Protein AF-A0A0M8VQ86-F1 (afdb_monomer)

Radius of gyration: 17.29 Å; Cα contacts (8 Å, |Δi|>4): 268; chains: 1; bounding box: 49×29×44 Å

Mean predicted aligned error: 3.27 Å

Nearest PDB structures (foldseek):
  3dt8-assembly1_A  TM=6.394E-01  e=3.818E-01  Bos taurus
  7tlv-assembly1_A  TM=6.360E-01  e=4.292E-01  Neisseria gonorrhoeae FA 1090
  1es9-assembly1_A-2  TM=6.298E-01  e=6.099E-01  Bos taurus
  1wab-assembly1_A  TM=6.302E-01  e=6.099E-01  Bos taurus
  3dt9-assembly1_A  TM=4.216E-01  e=4.292E-01  Bos taurus

Secondary structure (DSSP, 8-state):
--------S-GGGGSS--EEE-SS-EEESSHHHHHHHHHHHHHTT-SSGGG--SPEE--TT--HHHHTBGGGGGGG--TTS---HHHHTSHHHHHHHHHHTHHHHHHHHHHHHTT--EEEEPP-----TTB-HHHHHHHHHHHHHHHHHTT-EEE--HHHHB-TTSPBPGGGB-TT-SS-B-HHHHHHHHHHHHHTT-

Sequence (198 aa):
MPFVGGPVGSGRDFLGPFFDTDGTDVTFRAAEGQRLYREFLDTLDVTALAGLAVPLVCTFGLSAHTVATRQNWDIHRDRSDTVPDRFLRGPLFADLVRATVQGALAFYEHTAALGLRVLAPLPPQRVPGMSDPRVFFAAQDVIGAEITARGVEIVDLRARVTDAEGLQRPAFCLPDDTIHGNLAFGRLVVAELLDRGL

Solvent-accessible surface area (backbone atoms only — not comparable to full-atom values): 11214 Å² total; per-residue (Å²): 123,96,73,86,82,74,81,52,69,58,61,76,64,28,17,48,86,38,61,51,72,82,85,53,36,74,44,45,71,49,68,67,31,31,51,46,51,50,54,49,32,55,75,68,75,34,94,40,65,60,61,59,89,62,74,43,79,52,60,69,41,59,42,27,52,68,71,16,26,44,80,80,44,57,93,59,37,48,99,83,75,40,71,50,68,75,48,62,75,27,69,69,44,46,50,55,49,49,64,50,27,41,27,23,53,52,50,45,46,49,40,40,74,60,67,52,54,36,37,29,59,62,67,55,48,43,72,36,94,64,30,36,64,71,48,24,55,46,43,41,53,48,50,51,50,57,45,42,75,46,72,35,44,72,44,78,57,57,95,81,45,34,50,97,87,58,38,49,32,73,88,30,44,29,89,93,48,57,54,51,49,24,71,63,38,52,51,50,53,52,51,56,43,43,78,70,73,96

Structure (mmCIF, N/CA/C/O backbone):
data_AF-A0A0M8VQ86-F1
#
_entry.id   AF-A0A0M8VQ86-F1
#
loop_
_atom_site.group_PDB
_atom_site.id
_atom_site.type_symbol
_atom_site.label_atom_id
_atom_site.label_alt_id
_atom_site.label_comp_id
_atom_site.label_asym_id
_atom_site.label_entity_id
_atom_site.label_seq_id
_atom_site.pdbx_PDB_ins_code
_atom_site.Cartn_x
_atom_site.Cartn_y
_atom_site.Cartn_z
_atom_site.occupancy
_atom_site.B_iso_or_equiv
_atom_site.auth_seq_id
_atom_site.auth_comp_id
_atom_site.auth_asym_id
_atom_site.auth_atom_id
_atom_site.pdbx_PDB_model_num
ATOM 1 N N . MET A 1 1 ? -23.097 1.284 8.061 1.00 48.97 1 MET A N 1
ATOM 2 C CA . MET A 1 1 ? -22.224 1.217 6.867 1.00 48.97 1 MET A CA 1
ATOM 3 C C . MET A 1 1 ? -21.396 -0.053 6.994 1.00 48.97 1 MET A C 1
ATOM 5 O O . MET A 1 1 ? -20.905 -0.259 8.092 1.00 48.97 1 MET A O 1
ATOM 9 N N . PRO A 1 2 ? -21.266 -0.903 5.958 1.00 68.88 2 PRO A N 1
ATOM 10 C CA . PRO A 1 2 ? -20.446 -2.117 6.053 1.00 68.88 2 PRO A CA 1
ATOM 11 C C . PRO A 1 2 ? -18.938 -1.818 6.107 1.00 68.88 2 PRO A C 1
ATOM 13 O O . PRO A 1 2 ? -18.168 -2.667 6.519 1.00 68.88 2 PRO A O 1
ATOM 16 N N . PHE A 1 3 ? -18.524 -0.599 5.740 1.00 75.25 3 PHE A N 1
ATOM 17 C CA . PHE A 1 3 ? -17.139 -0.142 5.807 1.00 75.25 3 PHE A CA 1
ATOM 18 C C . PHE A 1 3 ? -17.080 1.296 6.305 1.00 75.25 3 PHE A C 1
ATOM 20 O O . PHE A 1 3 ? -17.904 2.123 5.907 1.00 75.25 3 PHE A O 1
ATOM 27 N N . VAL A 1 4 ? -16.071 1.600 7.111 1.00 84.06 4 VAL A N 1
ATOM 28 C CA . VAL A 1 4 ? -15.644 2.962 7.425 1.00 84.06 4 VAL A CA 1
ATOM 29 C C . VAL A 1 4 ? -14.151 3.059 7.166 1.00 84.06 4 VAL A C 1
ATOM 31 O O . VAL A 1 4 ? -13.402 2.115 7.402 1.00 84.06 4 VAL A O 1
ATOM 34 N N . GLY A 1 5 ? -13.724 4.192 6.632 1.00 85.25 5 GLY A N 1
ATOM 35 C CA . GLY A 1 5 ? -12.329 4.447 6.338 1.00 85.25 5 GLY A CA 1
ATOM 36 C C . GLY A 1 5 ? -12.186 5.596 5.360 1.00 85.25 5 GLY A C 1
ATOM 37 O O . GLY A 1 5 ? -13.157 6.241 4.962 1.00 85.25 5 GLY A O 1
ATOM 38 N N . GLY A 1 6 ? -10.949 5.840 4.961 1.00 87.75 6 GLY A N 1
ATOM 39 C CA . GLY A 1 6 ? -10.600 6.915 4.055 1.00 87.75 6 GLY A CA 1
ATOM 40 C C . GLY A 1 6 ? -9.088 7.062 3.956 1.00 87.75 6 GLY A C 1
ATOM 41 O O . GLY A 1 6 ? -8.347 6.341 4.631 1.00 87.75 6 GLY A O 1
ATOM 42 N N . PRO A 1 7 ? -8.609 7.975 3.101 1.00 89.00 7 PRO A N 1
ATOM 43 C CA . PRO A 1 7 ? -7.198 8.315 3.086 1.00 89.00 7 PRO A CA 1
ATOM 44 C C . PRO A 1 7 ? -6.804 8.899 4.445 1.00 89.00 7 PRO A C 1
ATOM 46 O O . PRO A 1 7 ? -7.484 9.782 4.950 1.00 89.00 7 PRO A O 1
ATOM 49 N N . VAL A 1 8 ? -5.692 8.426 5.008 1.00 90.25 8 VAL A N 1
ATOM 50 C CA . VAL A 1 8 ? -5.082 8.978 6.238 1.00 90.25 8 VAL A CA 1
ATOM 51 C C . VAL A 1 8 ? -3.839 9.825 5.901 1.00 90.25 8 VAL A C 1
ATOM 53 O O . VAL A 1 8 ? -3.207 10.417 6.768 1.00 90.25 8 VAL A O 1
ATOM 56 N N . GLY A 1 9 ? -3.461 9.877 4.620 1.00 89.25 9 GLY A N 1
ATOM 57 C CA . GLY A 1 9 ? -2.294 10.594 4.109 1.00 89.25 9 GLY A CA 1
ATOM 58 C C . GLY A 1 9 ? -1.907 10.130 2.705 1.00 89.25 9 GLY A C 1
ATOM 59 O O . GLY A 1 9 ? -2.596 9.304 2.097 1.00 89.25 9 GLY A O 1
ATOM 60 N N . SER A 1 10 ? -0.796 10.650 2.184 1.00 88.25 10 SER A N 1
ATOM 61 C CA . SER A 1 10 ? -0.209 10.179 0.930 1.00 88.25 10 SER A CA 1
ATOM 62 C C . SER A 1 10 ? 0.626 8.928 1.178 1.00 88.25 10 SER A C 1
ATOM 64 O O . SER A 1 10 ? 1.298 8.806 2.196 1.00 88.25 10 SER A O 1
ATOM 66 N N . GLY A 1 11 ? 0.661 8.009 0.214 1.00 85.94 11 GLY A N 1
ATOM 67 C CA . GLY A 1 11 ? 1.423 6.765 0.329 1.00 85.94 11 GLY A CA 1
ATOM 68 C C . GLY A 1 11 ? 2.907 6.947 0.693 1.00 85.94 11 GLY A C 1
ATOM 69 O O . GLY A 1 11 ? 3.469 6.131 1.423 1.00 85.94 11 GLY A O 1
ATOM 70 N N . ARG A 1 12 ? 3.522 8.054 0.251 1.00 88.38 12 ARG A N 1
ATOM 71 C CA . ARG A 1 12 ? 4.913 8.416 0.579 1.00 88.38 12 ARG A CA 1
ATOM 72 C C . ARG A 1 12 ? 5.128 8.751 2.059 1.00 88.38 12 ARG A C 1
ATOM 74 O O . ARG A 1 12 ? 6.240 8.596 2.554 1.00 88.38 12 ARG A O 1
ATOM 81 N N . ASP A 1 13 ? 4.083 9.211 2.747 1.00 89.62 13 ASP A N 1
ATOM 82 C CA . ASP A 1 13 ? 4.162 9.678 4.134 1.00 89.62 13 ASP A CA 1
ATOM 83 C C . ASP A 1 13 ? 4.356 8.497 5.105 1.00 89.62 13 ASP A C 1
ATOM 85 O O . ASP A 1 13 ? 4.778 8.691 6.241 1.00 89.62 13 ASP A O 1
ATOM 89 N N . PHE A 1 14 ? 4.115 7.265 4.636 1.00 92.75 14 PHE A N 1
ATOM 90 C CA . PHE A 1 14 ? 4.158 6.036 5.433 1.00 92.75 14 PHE A CA 1
ATOM 91 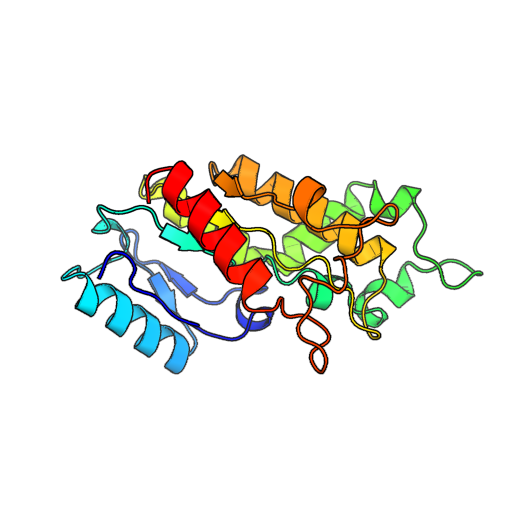C C . PHE A 1 14 ? 5.403 5.167 5.187 1.00 92.75 14 PHE A C 1
ATOM 93 O O . PHE A 1 14 ? 5.434 4.000 5.578 1.00 92.75 14 PHE A O 1
ATOM 100 N N . LEU A 1 15 ? 6.421 5.699 4.502 1.00 89.50 15 LEU A N 1
ATOM 101 C CA . LEU A 1 15 ? 7.672 4.982 4.224 1.00 89.50 15 LEU A CA 1
ATOM 102 C C . LEU A 1 15 ? 8.617 5.023 5.440 1.00 89.50 15 LEU A C 1
ATOM 104 O O . LEU A 1 15 ? 8.984 3.988 6.001 1.00 89.50 15 LEU A O 1
ATOM 108 N N . GLY A 1 16 ? 8.960 6.235 5.885 1.00 89.88 16 GLY A N 1
ATOM 109 C CA . GLY A 1 16 ? 9.770 6.467 7.082 1.00 89.88 16 GLY A CA 1
ATOM 110 C C . GLY A 1 16 ? 8.961 6.414 8.387 1.00 89.88 16 GLY A C 1
ATOM 111 O O . GLY A 1 16 ? 7.763 6.148 8.361 1.00 89.88 16 GLY A O 1
ATOM 112 N N . PRO A 1 17 ? 9.587 6.685 9.545 1.00 93.12 17 PRO A N 1
ATOM 113 C CA . PRO A 1 17 ? 8.892 6.710 10.834 1.00 93.12 17 PRO A CA 1
ATOM 114 C C . PRO A 1 17 ? 7.791 7.788 10.891 1.00 93.12 17 PRO A C 1
ATOM 116 O O . PRO A 1 17 ? 8.092 8.984 10.925 1.00 93.12 17 PRO A O 1
ATOM 119 N N . PHE A 1 18 ? 6.523 7.366 10.929 1.00 96.56 18 PHE A N 1
ATOM 120 C CA . PHE A 1 18 ? 5.355 8.257 10.823 1.00 96.56 18 PHE A CA 1
ATOM 121 C C . PHE A 1 18 ? 4.431 8.260 12.048 1.00 96.56 18 PHE A C 1
ATOM 123 O O . PHE A 1 18 ? 3.514 9.081 12.115 1.00 96.56 18 PHE A O 1
ATOM 130 N N . PHE A 1 19 ? 4.666 7.377 13.015 1.00 97.69 19 PHE A N 1
ATOM 131 C CA . PHE A 1 19 ? 3.873 7.274 14.232 1.00 97.69 19 PHE A CA 1
ATOM 132 C C . PHE A 1 19 ? 4.758 6.978 15.442 1.00 97.69 19 PHE A C 1
ATOM 134 O O . PHE A 1 19 ? 5.889 6.509 15.299 1.00 97.69 19 PHE A O 1
ATOM 141 N N . ASP A 1 20 ? 4.209 7.242 16.618 1.00 97.62 20 ASP A N 1
ATOM 142 C CA . ASP A 1 20 ? 4.706 6.777 17.907 1.00 97.62 20 ASP A CA 1
ATOM 143 C C . ASP A 1 20 ? 3.637 5.872 18.539 1.00 97.62 20 ASP A C 1
ATOM 145 O O . ASP A 1 20 ? 2.452 6.017 18.234 1.00 97.62 20 ASP A O 1
ATOM 149 N N . THR A 1 21 ? 4.033 4.920 19.383 1.00 95.19 21 THR A N 1
ATOM 150 C CA . THR A 1 21 ? 3.104 3.995 20.055 1.00 95.19 21 THR A CA 1
ATOM 151 C C . THR A 1 21 ? 3.146 4.180 21.567 1.00 95.19 21 THR A C 1
ATOM 153 O O . THR A 1 21 ? 4.208 4.435 22.136 1.00 95.19 21 THR A O 1
ATOM 156 N N . ASP A 1 22 ? 1.993 4.026 22.214 1.00 91.44 22 ASP A N 1
ATOM 157 C CA . ASP A 1 22 ? 1.853 3.951 23.673 1.00 91.44 22 ASP A CA 1
ATOM 158 C C . ASP A 1 22 ? 1.560 2.521 24.172 1.00 91.44 22 ASP A C 1
ATOM 160 O O . ASP A 1 22 ? 1.269 2.308 25.349 1.00 91.44 22 ASP A O 1
ATOM 164 N N . GLY A 1 23 ? 1.663 1.530 23.280 1.00 91.88 23 GLY A N 1
ATOM 165 C CA . GLY A 1 23 ? 1.423 0.115 23.549 1.00 91.88 23 GLY A CA 1
ATOM 166 C C . GLY A 1 23 ? 0.033 -0.369 23.143 1.00 91.88 23 GLY A C 1
ATOM 167 O O . GLY A 1 23 ? -0.073 -1.483 22.642 1.00 91.88 23 GLY A O 1
ATOM 168 N N . THR A 1 24 ? -1.009 0.448 23.295 1.00 95.50 24 THR A N 1
ATOM 169 C CA . THR A 1 24 ? -2.392 0.099 22.896 1.00 95.50 24 THR A CA 1
ATOM 170 C C . THR A 1 24 ? -2.866 0.838 21.653 1.00 95.50 24 THR A C 1
ATOM 172 O O . THR A 1 24 ? -3.869 0.466 21.041 1.00 95.50 24 THR A O 1
ATOM 175 N N . ASP A 1 25 ? -2.164 1.906 21.305 1.00 97.38 25 ASP A N 1
ATOM 176 C CA . ASP A 1 25 ? -2.557 2.836 20.275 1.00 97.38 25 ASP A CA 1
ATOM 177 C C . ASP A 1 25 ? -1.344 3.398 19.527 1.00 97.38 25 ASP A C 1
ATOM 179 O O . ASP A 1 25 ? -0.174 3.158 19.864 1.00 97.38 25 ASP A O 1
ATOM 183 N N . VAL A 1 26 ? -1.651 4.189 18.501 1.00 96.94 26 VAL A N 1
ATOM 184 C CA . VAL A 1 26 ? -0.685 4.970 17.742 1.00 96.94 26 VAL A CA 1
ATOM 185 C C . VAL A 1 26 ? -1.036 6.454 17.759 1.00 96.94 26 VAL A C 1
ATOM 187 O O . VAL A 1 26 ? -2.197 6.864 17.758 1.00 96.94 26 VAL A O 1
ATOM 190 N N . THR A 1 27 ? -0.004 7.287 17.721 1.00 97.50 27 THR A N 1
ATOM 191 C CA . THR A 1 27 ? -0.121 8.715 17.433 1.00 97.50 27 THR A CA 1
ATOM 192 C C . THR A 1 27 ? 0.624 9.010 16.145 1.00 97.50 27 THR A C 1
ATOM 194 O O . THR A 1 27 ? 1.848 8.901 16.085 1.00 97.50 27 THR A O 1
ATOM 197 N N . PHE A 1 28 ? -0.114 9.383 15.102 1.00 97.19 28 PHE A N 1
ATOM 198 C CA . PHE A 1 28 ? 0.459 9.844 13.846 1.00 97.19 28 PHE A CA 1
ATOM 199 C C . PHE A 1 28 ? 1.140 11.193 14.067 1.00 97.19 28 PHE A C 1
ATOM 201 O O . PHE A 1 28 ? 0.585 12.111 14.670 1.00 97.19 28 PHE A O 1
ATOM 208 N N . ARG A 1 29 ? 2.356 11.331 13.540 1.00 96.75 29 ARG A N 1
ATOM 209 C CA . ARG A 1 29 ? 3.164 12.549 13.697 1.00 96.75 29 ARG A CA 1
ATOM 210 C C . ARG A 1 29 ? 2.628 13.715 12.872 1.00 96.75 29 ARG A C 1
ATOM 212 O O . ARG A 1 29 ? 2.792 14.873 13.247 1.00 96.75 29 ARG A O 1
ATOM 219 N N . ALA A 1 30 ? 1.997 13.416 11.738 1.00 95.69 30 ALA A N 1
ATOM 220 C CA . ALA A 1 30 ? 1.328 14.415 10.920 1.00 95.69 30 ALA A CA 1
ATOM 221 C C . ALA A 1 30 ? -0.043 14.749 11.522 1.00 95.69 30 ALA A C 1
ATOM 223 O O . ALA A 1 30 ? -0.883 13.864 11.664 1.00 95.69 30 ALA A O 1
ATOM 224 N N . ALA A 1 31 ? -0.286 16.029 11.814 1.00 96.00 31 ALA A N 1
ATOM 225 C CA . ALA A 1 31 ? -1.521 16.482 12.460 1.00 96.00 31 ALA A CA 1
ATOM 226 C C . ALA A 1 31 ? -2.791 16.079 11.690 1.00 96.00 31 ALA A C 1
ATOM 228 O O . ALA A 1 31 ? -3.771 15.658 12.296 1.00 96.00 31 ALA A O 1
ATOM 229 N N . GLU A 1 32 ? -2.761 16.163 10.358 1.00 94.88 32 GLU A N 1
ATOM 230 C CA . GLU A 1 32 ? -3.902 15.781 9.522 1.00 94.88 32 GLU A CA 1
ATOM 231 C C . GLU A 1 32 ? -4.152 14.268 9.538 1.00 94.88 32 GLU A C 1
ATOM 233 O O . GLU A 1 32 ? -5.287 13.833 9.714 1.00 94.88 32 GLU A O 1
ATOM 238 N N . GLY A 1 33 ? -3.091 13.461 9.434 1.00 95.00 33 GLY A N 1
ATOM 239 C CA . GLY A 1 33 ? -3.209 12.008 9.558 1.00 95.00 33 GLY A CA 1
ATOM 240 C C . GLY A 1 33 ? -3.718 11.596 10.938 1.00 95.00 33 GLY A C 1
ATOM 241 O O . GLY A 1 33 ? -4.578 10.728 11.040 1.00 95.00 33 GLY A O 1
ATOM 242 N N . GLN A 1 34 ? -3.274 12.284 11.993 1.00 96.94 34 GLN A N 1
ATOM 243 C CA . GLN A 1 34 ? -3.777 12.068 13.346 1.00 96.94 34 GLN A CA 1
ATOM 244 C C . GLN A 1 34 ? -5.259 12.419 13.465 1.00 96.94 34 GLN A C 1
ATOM 246 O O . GLN A 1 34 ? -6.014 11.646 14.044 1.00 96.94 34 GLN A O 1
ATOM 251 N N . ARG A 1 35 ? -5.694 13.554 12.908 1.00 97.06 35 ARG A N 1
ATOM 252 C CA . ARG A 1 35 ? -7.107 13.951 12.904 1.00 97.06 35 ARG A CA 1
ATOM 253 C C . ARG A 1 35 ? -7.975 12.892 12.220 1.00 97.06 35 ARG A C 1
ATOM 255 O O . ARG A 1 35 ? -8.940 12.430 12.815 1.00 97.06 35 ARG A O 1
ATOM 262 N N . LEU A 1 36 ? -7.591 12.467 11.015 1.00 95.88 36 LEU A N 1
ATOM 263 C CA . LEU A 1 36 ? -8.315 11.458 10.230 1.00 95.88 36 LEU A CA 1
ATOM 264 C C . LEU A 1 36 ? -8.341 10.090 10.923 1.00 95.88 36 LEU A C 1
ATOM 266 O O . LEU A 1 36 ? -9.361 9.407 10.916 1.00 95.88 36 LEU A O 1
ATOM 270 N N . TYR A 1 37 ? -7.233 9.703 11.556 1.00 95.81 37 TYR A N 1
ATOM 271 C CA . TYR A 1 37 ? -7.157 8.488 12.359 1.00 95.81 37 TYR A CA 1
ATOM 272 C C . TYR A 1 37 ? -8.125 8.520 13.550 1.00 95.81 37 TYR A C 1
ATOM 274 O O . TYR A 1 37 ? -8.842 7.549 13.785 1.00 95.81 37 TYR A O 1
ATOM 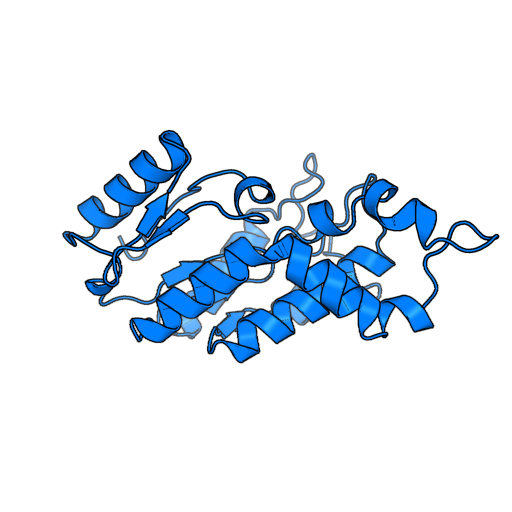282 N N . ARG A 1 38 ? -8.191 9.642 14.276 1.00 96.25 38 ARG A N 1
ATOM 283 C CA . ARG A 1 38 ? -9.125 9.800 15.399 1.00 96.25 38 ARG A CA 1
ATOM 284 C C . ARG A 1 38 ? -10.578 9.790 14.939 1.00 96.25 38 ARG A C 1
ATOM 286 O O . ARG A 1 38 ? -11.364 9.055 15.514 1.00 96.25 38 ARG A O 1
ATOM 293 N N . GLU A 1 39 ? -10.906 10.471 13.843 1.00 95.12 39 GLU A N 1
ATOM 294 C CA . GLU A 1 39 ? -12.252 10.423 13.247 1.00 95.12 39 GLU A CA 1
ATOM 295 C C . GLU A 1 39 ? -12.673 9.000 12.846 1.00 95.12 39 GLU A C 1
ATOM 297 O O . GLU A 1 39 ? -13.836 8.619 13.006 1.00 95.12 39 GLU A O 1
ATOM 302 N N . PHE A 1 40 ? -11.733 8.193 12.346 1.00 94.19 40 PHE A N 1
ATOM 303 C CA . PHE A 1 40 ? -11.973 6.783 12.046 1.00 94.19 40 PHE A CA 1
ATOM 304 C C . PHE A 1 40 ? -12.314 5.975 13.308 1.00 94.19 40 PHE A C 1
ATOM 306 O O . PHE A 1 40 ? -13.304 5.241 13.300 1.00 94.19 40 PHE A O 1
ATOM 313 N N . LEU A 1 41 ? -11.535 6.130 14.383 1.00 94.81 41 LEU A N 1
ATOM 314 C CA . LEU A 1 41 ? -11.797 5.456 15.658 1.00 94.81 41 LEU A CA 1
ATOM 315 C C . LEU A 1 41 ? -13.121 5.914 16.289 1.00 94.81 41 LEU A C 1
ATOM 317 O O . LEU A 1 41 ? -13.921 5.074 16.699 1.00 94.81 41 LEU A O 1
ATOM 321 N N . ASP A 1 42 ? -13.396 7.220 16.275 1.00 94.75 42 ASP A N 1
ATOM 322 C CA . ASP A 1 42 ? -14.639 7.807 16.788 1.00 94.75 42 ASP A CA 1
ATOM 323 C C . ASP A 1 42 ? -15.865 7.254 16.047 1.00 94.75 42 ASP A C 1
ATOM 325 O O . ASP A 1 42 ? -16.889 6.952 16.656 1.00 94.75 42 ASP A O 1
ATOM 329 N N . THR A 1 43 ? -15.764 7.054 14.727 1.00 93.12 43 THR A N 1
ATOM 330 C CA . THR A 1 43 ? -16.859 6.466 13.934 1.00 93.12 43 THR A CA 1
ATOM 331 C C . THR A 1 43 ? -17.144 5.009 14.317 1.00 93.12 43 THR A C 1
ATOM 333 O O . THR A 1 43 ? -18.262 4.526 14.131 1.00 93.12 43 THR A O 1
ATOM 336 N N . LEU A 1 44 ? -16.141 4.304 14.840 1.00 92.25 44 LEU A N 1
ATOM 337 C CA . LEU A 1 44 ? -16.248 2.932 15.334 1.00 92.25 44 LEU A CA 1
ATOM 338 C C . LEU A 1 44 ? -16.558 2.854 16.836 1.00 92.25 44 LEU A C 1
ATOM 340 O O . LEU A 1 44 ? -16.678 1.744 17.349 1.00 92.25 44 LEU A O 1
ATOM 344 N N . ASP A 1 45 ? -16.705 3.996 17.517 1.00 94.19 45 ASP A N 1
ATOM 345 C CA . ASP A 1 45 ? -16.896 4.095 18.970 1.00 94.19 45 ASP A CA 1
ATOM 346 C C . ASP A 1 45 ? -15.796 3.358 19.763 1.00 94.19 45 ASP A C 1
ATOM 348 O O . ASP A 1 45 ? -16.045 2.675 20.757 1.00 94.19 45 ASP A O 1
ATOM 352 N N . VAL A 1 46 ? -14.547 3.468 19.292 1.00 95.75 46 VAL A N 1
ATOM 353 C CA . VAL A 1 46 ? -13.358 2.916 19.959 1.00 95.75 46 VAL A CA 1
ATOM 354 C C . VAL A 1 46 ? -12.372 4.028 20.296 1.00 95.75 46 VAL A C 1
ATOM 356 O O . VAL A 1 46 ? -12.249 5.014 19.581 1.00 95.75 46 VAL A O 1
ATOM 359 N N . THR A 1 47 ? -11.629 3.876 21.390 1.00 95.38 47 THR A N 1
ATOM 360 C CA . THR A 1 47 ? -10.702 4.916 21.873 1.00 95.38 47 THR A CA 1
ATOM 361 C C . THR A 1 47 ? -9.262 4.727 21.400 1.00 95.38 47 THR A C 1
ATOM 363 O O . THR A 1 47 ? -8.481 5.678 21.416 1.00 95.38 47 THR A O 1
ATOM 366 N N . ALA A 1 48 ? -8.905 3.510 20.987 1.00 96.88 48 ALA A N 1
ATOM 367 C CA . ALA A 1 48 ? -7.551 3.110 20.624 1.00 96.88 48 ALA A CA 1
ATOM 368 C C . ALA A 1 48 ? -7.569 1.970 19.601 1.00 96.88 48 ALA A C 1
ATOM 370 O O . ALA A 1 48 ? -8.546 1.219 19.517 1.00 96.88 48 ALA A O 1
ATOM 371 N N . LEU A 1 49 ? -6.455 1.793 18.884 1.00 96.31 49 LEU A N 1
ATOM 372 C CA . LEU A 1 49 ? -6.300 0.734 17.882 1.00 96.31 49 LEU A CA 1
ATOM 373 C C . LEU A 1 49 ? -6.575 -0.670 18.445 1.00 96.31 49 LEU A C 1
ATOM 375 O O . LEU A 1 49 ? -7.218 -1.482 17.785 1.00 96.31 49 LEU A O 1
ATOM 379 N N . ALA A 1 50 ? -6.143 -0.941 19.681 1.00 96.75 50 ALA A N 1
ATOM 380 C CA . ALA A 1 50 ? -6.371 -2.216 20.367 1.00 96.75 50 ALA A CA 1
ATOM 381 C C . ALA A 1 50 ? -7.857 -2.546 20.602 1.00 96.75 50 ALA A C 1
ATOM 383 O O . ALA A 1 50 ? -8.196 -3.700 20.847 1.00 96.75 50 ALA A O 1
ATOM 384 N N . GLY A 1 51 ? -8.744 -1.547 20.548 1.00 95.69 51 GLY A N 1
ATOM 385 C CA . GLY A 1 51 ? -10.187 -1.730 20.700 1.00 95.69 51 GLY A CA 1
ATOM 386 C C . GLY A 1 51 ? -10.895 -2.197 19.426 1.00 95.69 51 GLY A C 1
ATOM 387 O O . GLY A 1 51 ? -12.089 -2.487 19.476 1.00 95.69 51 GLY A O 1
ATOM 388 N N . LEU A 1 52 ? -10.200 -2.265 18.284 1.00 94.75 52 LEU A N 1
ATOM 389 C CA . LEU A 1 52 ? -10.805 -2.690 17.025 1.00 94.75 52 LEU A CA 1
ATOM 390 C C . LEU A 1 52 ? -11.258 -4.155 17.089 1.00 94.75 52 LEU A C 1
ATOM 392 O O . LEU A 1 52 ? -10.451 -5.074 17.198 1.00 94.75 52 LEU A O 1
ATOM 396 N N . ALA A 1 53 ? -12.567 -4.367 16.947 1.00 91.19 53 ALA A N 1
ATOM 397 C CA . ALA A 1 53 ? -13.185 -5.695 16.871 1.00 91.19 53 ALA A CA 1
ATOM 398 C C . ALA A 1 53 ? -13.426 -6.179 15.426 1.00 91.19 53 ALA A C 1
ATOM 400 O O . ALA A 1 53 ? -13.925 -7.284 15.212 1.00 91.19 53 ALA A O 1
ATOM 401 N N . VAL A 1 54 ? -13.102 -5.346 14.436 1.00 90.75 54 VAL A N 1
ATOM 402 C CA . VAL A 1 54 ? -13.280 -5.619 13.003 1.00 90.75 54 VAL A CA 1
ATOM 403 C C . VAL A 1 54 ? -11.924 -5.674 12.297 1.00 90.75 54 VAL A C 1
ATOM 405 O O . VAL A 1 54 ? -10.970 -5.058 12.781 1.00 90.75 54 VAL A O 1
ATOM 408 N N . PRO A 1 55 ? -11.801 -6.384 11.159 1.00 94.69 55 PRO A N 1
ATOM 409 C CA . PRO A 1 55 ? -10.546 -6.429 10.421 1.00 94.69 55 PRO A CA 1
ATOM 410 C C . PRO A 1 55 ? -10.115 -5.043 9.928 1.00 94.69 55 PRO A C 1
ATOM 412 O O . PRO A 1 55 ? -10.930 -4.257 9.440 1.00 94.69 55 PRO A O 1
ATOM 415 N N . LEU A 1 56 ? -8.815 -4.762 10.004 1.00 95.75 56 LEU A N 1
ATOM 416 C CA . LEU A 1 56 ? -8.225 -3.532 9.486 1.00 95.75 56 LEU A CA 1
ATOM 417 C C . LEU A 1 56 ? -7.805 -3.728 8.027 1.00 95.75 56 LEU A C 1
ATOM 419 O O . LEU A 1 56 ? -7.007 -4.611 7.719 1.00 95.75 56 LEU A O 1
ATOM 423 N N . VAL A 1 57 ? -8.280 -2.866 7.129 1.00 96.25 57 VAL A N 1
ATOM 424 C CA . VAL A 1 57 ? -7.757 -2.785 5.757 1.00 96.25 57 VAL A CA 1
ATOM 425 C C . VAL A 1 57 ? -6.701 -1.690 5.701 1.00 96.25 57 VAL A C 1
ATOM 427 O O . VAL A 1 57 ? -7.003 -0.526 5.957 1.00 96.25 57 VAL A O 1
ATOM 430 N N . CYS A 1 58 ? -5.461 -2.047 5.367 1.00 96.12 58 CYS A N 1
ATOM 431 C CA . CYS A 1 58 ? -4.330 -1.121 5.395 1.00 96.12 58 CYS A CA 1
ATOM 432 C C . CYS A 1 58 ? -3.434 -1.284 4.164 1.00 96.12 58 CYS A C 1
ATOM 434 O O . CYS A 1 58 ? -3.121 -2.395 3.748 1.00 96.12 58 CYS A O 1
ATOM 436 N N . THR A 1 59 ? -3.001 -0.164 3.583 1.00 95.75 59 THR A N 1
ATOM 437 C CA . THR A 1 59 ? -2.114 -0.141 2.406 1.00 95.75 59 THR A CA 1
ATOM 438 C C . THR A 1 59 ? -0.812 0.617 2.662 1.00 95.75 59 THR A C 1
ATOM 440 O O . THR A 1 59 ? -0.135 1.043 1.721 1.00 95.75 59 THR A O 1
ATOM 443 N N . PHE A 1 60 ? -0.445 0.827 3.929 1.00 96.94 60 PHE A N 1
ATOM 444 C CA . PHE A 1 60 ? 0.814 1.480 4.283 1.00 96.94 60 PHE A CA 1
ATOM 445 C C . PHE A 1 60 ? 2.004 0.681 3.745 1.00 96.94 60 PHE A C 1
ATOM 447 O O . PHE A 1 60 ? 1.998 -0.550 3.734 1.00 96.94 60 PHE A O 1
ATOM 454 N N . GLY A 1 61 ? 3.015 1.393 3.244 1.00 95.62 61 GLY A N 1
ATOM 455 C CA . GLY A 1 61 ? 4.213 0.795 2.646 1.00 95.62 61 GLY A CA 1
ATOM 456 C C . GLY A 1 61 ? 4.031 0.240 1.231 1.00 95.62 61 GLY A C 1
ATOM 457 O O . GLY A 1 61 ? 5.023 0.001 0.552 1.00 95.62 61 GLY A O 1
ATOM 458 N N . LEU A 1 62 ? 2.801 0.110 0.720 1.00 95.75 62 LEU A N 1
ATOM 459 C CA . LEU A 1 62 ? 2.549 -0.475 -0.604 1.00 95.75 62 LEU A CA 1
ATOM 460 C C . LEU A 1 62 ? 2.780 0.495 -1.775 1.00 95.75 62 LEU A C 1
ATOM 462 O O . LEU A 1 62 ? 2.544 0.151 -2.929 1.00 95.75 62 LEU A O 1
ATOM 466 N N . SER A 1 63 ? 3.280 1.705 -1.523 1.00 92.69 63 SER A N 1
ATOM 467 C CA . SER A 1 63 ? 3.593 2.692 -2.570 1.00 92.69 63 SER A CA 1
ATOM 468 C C . SER A 1 63 ? 4.920 2.384 -3.274 1.00 92.69 63 SER A C 1
ATOM 470 O O . SER A 1 63 ? 5.845 3.195 -3.292 1.00 92.69 63 SER A O 1
ATOM 472 N N . ALA A 1 64 ? 5.015 1.198 -3.882 1.00 95.50 64 ALA A N 1
ATOM 473 C CA . ALA A 1 64 ? 6.231 0.692 -4.521 1.00 95.50 64 ALA A CA 1
ATOM 474 C C . ALA A 1 64 ? 6.752 1.611 -5.641 1.00 95.50 64 ALA A C 1
ATOM 476 O O . ALA A 1 64 ? 7.954 1.660 -5.879 1.00 95.50 64 ALA A O 1
ATOM 477 N N . HIS A 1 65 ? 5.885 2.401 -6.284 1.00 95.31 65 HIS A N 1
ATOM 478 C CA . HIS A 1 65 ? 6.300 3.398 -7.276 1.00 95.31 65 HIS A CA 1
ATOM 479 C C . HIS A 1 65 ? 7.221 4.474 -6.680 1.00 95.31 65 HIS A C 1
ATOM 481 O O . HIS A 1 65 ? 8.155 4.906 -7.354 1.00 95.31 65 HIS A O 1
ATOM 487 N N . THR A 1 66 ? 7.020 4.865 -5.415 1.00 95.06 66 THR A N 1
ATOM 488 C CA . THR A 1 66 ? 7.904 5.809 -4.718 1.00 95.06 66 THR A CA 1
ATOM 489 C C . THR A 1 66 ? 9.266 5.176 -4.447 1.00 95.06 66 THR A C 1
ATOM 491 O O . THR A 1 66 ? 10.291 5.787 -4.747 1.00 95.06 66 THR A O 1
ATOM 494 N N . VAL A 1 67 ? 9.282 3.930 -3.962 1.00 96.25 67 VAL A N 1
ATOM 495 C CA . VAL A 1 67 ? 10.515 3.151 -3.743 1.00 96.25 67 VAL A CA 1
ATOM 496 C C . VAL A 1 67 ? 11.284 2.995 -5.056 1.00 96.25 67 VAL A C 1
ATOM 498 O O . VAL A 1 67 ? 12.487 3.235 -5.108 1.00 96.25 67 VAL A O 1
ATOM 501 N N . ALA A 1 68 ? 10.575 2.691 -6.141 1.00 97.25 68 ALA A N 1
ATOM 502 C CA . ALA A 1 68 ? 11.118 2.444 -7.470 1.00 97.25 68 ALA A CA 1
ATOM 503 C C . ALA A 1 68 ? 11.431 3.700 -8.295 1.00 97.25 68 ALA A C 1
ATOM 505 O O . ALA A 1 68 ? 11.755 3.572 -9.475 1.00 97.25 68 ALA A O 1
ATOM 506 N N . THR A 1 69 ? 11.336 4.903 -7.720 1.00 96.88 69 THR A N 1
ATOM 507 C CA . THR A 1 69 ? 11.754 6.148 -8.388 1.00 96.88 69 THR A CA 1
ATOM 508 C C . THR A 1 69 ? 13.172 5.985 -8.934 1.00 96.88 69 THR A C 1
ATOM 510 O O . THR A 1 69 ? 14.069 5.615 -8.178 1.00 96.88 69 THR A O 1
ATOM 513 N N . ARG A 1 70 ? 13.384 6.231 -10.236 1.00 96.31 70 ARG A N 1
ATOM 514 C CA . ARG A 1 70 ? 14.639 5.901 -10.942 1.00 96.31 70 ARG A CA 1
ATOM 515 C C . ARG A 1 70 ? 15.881 6.401 -10.206 1.00 96.31 70 ARG A C 1
ATOM 517 O O . ARG A 1 70 ? 16.796 5.608 -10.000 1.00 96.31 70 ARG A O 1
ATOM 524 N N . GLN A 1 71 ? 15.836 7.651 -9.746 1.00 95.69 71 GLN A N 1
ATOM 525 C CA . GLN A 1 71 ? 16.931 8.352 -9.075 1.00 95.69 71 GLN A CA 1
ATOM 526 C C . GLN A 1 71 ? 17.409 7.663 -7.792 1.00 95.69 71 GLN A C 1
ATOM 528 O O . GLN A 1 71 ? 18.580 7.773 -7.437 1.00 95.69 71 GLN A O 1
ATOM 533 N N . ASN A 1 72 ? 16.539 6.914 -7.106 1.00 95.44 72 ASN A N 1
ATOM 534 C CA . ASN A 1 72 ? 16.926 6.171 -5.903 1.00 95.44 72 ASN A CA 1
ATOM 535 C C . ASN A 1 72 ? 17.943 5.056 -6.212 1.00 95.44 72 ASN A C 1
ATOM 537 O O . ASN A 1 72 ? 18.605 4.560 -5.305 1.00 95.44 72 ASN A O 1
ATOM 541 N N . TRP A 1 73 ? 18.061 4.650 -7.480 1.00 96.88 73 TRP A N 1
ATOM 542 C CA . TRP A 1 73 ? 18.803 3.463 -7.901 1.00 96.88 73 TRP A CA 1
ATOM 543 C C . TRP A 1 73 ? 19.953 3.767 -8.858 1.00 96.88 73 TRP A C 1
ATOM 545 O O . TRP A 1 73 ? 20.623 2.832 -9.290 1.00 96.88 73 TRP A O 1
ATOM 555 N N . ASP A 1 74 ? 20.215 5.039 -9.168 1.00 95.06 74 ASP A N 1
ATOM 556 C CA . ASP A 1 74 ? 21.215 5.444 -10.166 1.00 95.06 74 ASP A CA 1
ATOM 557 C C . ASP A 1 74 ? 22.611 4.883 -9.858 1.00 95.06 74 ASP A C 1
ATOM 559 O O . ASP A 1 74 ? 23.288 4.377 -10.749 1.00 95.06 74 ASP A O 1
ATOM 563 N N . ILE A 1 75 ? 23.012 4.857 -8.581 1.00 95.00 75 ILE A N 1
ATOM 564 C CA . ILE A 1 75 ? 24.307 4.296 -8.149 1.00 95.00 75 ILE A CA 1
ATOM 565 C C . ILE A 1 75 ? 24.421 2.774 -8.339 1.00 95.00 75 ILE A C 1
ATOM 567 O O . ILE A 1 75 ? 25.515 2.216 -8.256 1.00 95.00 75 ILE A O 1
ATOM 571 N N . HIS A 1 76 ? 23.297 2.091 -8.559 1.00 95.06 76 HIS A N 1
ATOM 572 C CA . HIS A 1 76 ? 23.212 0.645 -8.742 1.00 95.06 76 HIS A CA 1
ATOM 573 C C . HIS A 1 76 ? 23.000 0.246 -10.208 1.00 95.06 76 HIS A C 1
ATOM 575 O O . HIS A 1 76 ? 22.920 -0.951 -10.499 1.00 95.06 76 HIS A O 1
ATOM 581 N N . ARG A 1 77 ? 22.911 1.216 -11.128 1.00 95.25 77 ARG A N 1
ATOM 582 C CA . ARG A 1 77 ? 22.764 0.953 -12.562 1.00 95.25 77 ARG A CA 1
ATOM 583 C C . ARG A 1 77 ? 24.085 0.514 -13.185 1.00 95.25 77 ARG A C 1
ATOM 585 O O . ARG A 1 77 ? 25.170 0.939 -12.790 1.00 95.25 77 ARG A O 1
ATOM 592 N N . ASP A 1 78 ? 23.988 -0.372 -14.166 1.00 93.62 78 ASP A N 1
ATOM 593 C CA . ASP A 1 78 ? 25.114 -0.783 -14.990 1.00 93.62 78 ASP A CA 1
ATOM 594 C C . ASP A 1 78 ? 25.347 0.172 -16.172 1.00 93.62 78 ASP A C 1
ATOM 596 O O . ASP A 1 78 ? 24.687 1.197 -16.334 1.00 93.62 78 ASP A O 1
ATOM 600 N N . ARG A 1 79 ? 26.311 -0.169 -17.033 1.00 93.00 79 ARG A N 1
ATOM 601 C CA . ARG A 1 79 ? 26.661 0.633 -18.217 1.00 93.00 79 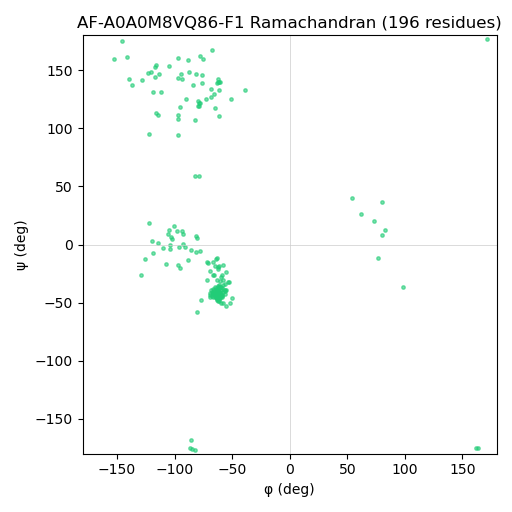ARG A CA 1
ATOM 602 C C . ARG A 1 79 ? 25.541 0.729 -19.260 1.00 93.00 79 ARG A C 1
ATOM 604 O O . ARG A 1 79 ? 25.665 1.535 -20.175 1.00 93.00 79 ARG A O 1
ATOM 611 N N . SER A 1 80 ? 24.496 -0.090 -19.142 1.00 93.12 80 SER A N 1
ATOM 612 C CA . SER A 1 80 ? 23.317 -0.069 -20.013 1.00 93.12 80 SER A CA 1
ATOM 613 C C . SER A 1 80 ? 22.160 0.713 -19.387 1.00 93.12 80 SER A C 1
ATOM 615 O O . SER A 1 80 ? 21.037 0.615 -19.873 1.00 93.12 80 SER A O 1
ATOM 617 N N . ASP A 1 81 ? 22.420 1.453 -18.302 1.00 91.69 81 ASP A N 1
ATOM 618 C CA . ASP A 1 81 ? 21.424 2.196 -17.527 1.00 91.69 81 ASP A CA 1
ATOM 619 C C . ASP A 1 81 ? 20.353 1.295 -16.884 1.00 91.69 81 ASP A C 1
ATOM 621 O O . ASP A 1 81 ? 19.228 1.712 -16.604 1.00 91.69 81 ASP A O 1
ATOM 625 N N . THR A 1 82 ? 20.689 0.029 -16.611 1.00 94.12 82 THR A N 1
ATOM 626 C CA . THR A 1 82 ? 19.760 -0.927 -15.998 1.00 94.12 82 THR A CA 1
ATOM 627 C C . THR A 1 82 ? 20.199 -1.345 -14.606 1.00 94.12 82 THR A C 1
ATOM 629 O O . THR A 1 82 ? 21.390 -1.483 -14.336 1.00 94.12 82 THR A O 1
ATOM 632 N N . VAL A 1 83 ? 19.239 -1.602 -13.715 1.00 96.25 83 VAL A N 1
ATOM 633 C CA . VAL A 1 83 ? 19.537 -2.231 -12.423 1.00 96.25 83 VAL A CA 1
ATOM 634 C C . VAL A 1 83 ? 19.725 -3.744 -12.642 1.00 96.25 83 VAL A C 1
ATOM 636 O O . VAL A 1 83 ? 18.804 -4.394 -13.148 1.00 96.25 83 VAL A O 1
ATOM 639 N N . PRO A 1 84 ? 20.885 -4.340 -12.300 1.00 97.00 84 PRO A N 1
ATOM 640 C CA . PRO A 1 84 ? 21.155 -5.750 -12.587 1.00 97.00 84 PRO A CA 1
ATOM 641 C C . PRO A 1 84 ? 20.211 -6.722 -11.860 1.00 97.00 84 PRO A C 1
ATOM 643 O O . PRO A 1 84 ? 20.004 -6.597 -10.654 1.00 97.00 84 PRO A O 1
ATOM 646 N N . ASP A 1 85 ? 19.744 -7.783 -12.534 1.00 96.25 85 ASP A N 1
ATOM 647 C CA . ASP A 1 85 ? 18.842 -8.791 -11.928 1.00 96.25 85 ASP A CA 1
ATOM 648 C C . ASP A 1 85 ? 19.424 -9.447 -10.676 1.00 96.25 85 ASP A C 1
ATOM 650 O O . ASP A 1 85 ? 18.721 -9.683 -9.696 1.00 96.25 85 ASP A O 1
ATOM 654 N N . ARG A 1 86 ? 20.733 -9.728 -10.688 1.00 96.69 86 ARG A N 1
ATOM 655 C CA . ARG A 1 86 ? 21.431 -10.302 -9.529 1.00 96.69 86 ARG A CA 1
ATOM 656 C C . ARG A 1 86 ? 21.356 -9.400 -8.295 1.00 96.69 86 ARG A C 1
ATOM 658 O O . ARG A 1 86 ? 21.386 -9.907 -7.183 1.00 96.69 86 ARG A O 1
ATOM 665 N N . PHE A 1 87 ? 21.302 -8.082 -8.500 1.00 97.75 87 PHE A N 1
ATOM 666 C CA . PHE A 1 87 ? 21.161 -7.117 -7.420 1.00 97.75 87 PHE A CA 1
ATOM 667 C C . PHE A 1 87 ? 19.713 -7.087 -6.936 1.00 97.75 87 PHE A C 1
ATOM 669 O O . PHE A 1 87 ? 19.501 -7.243 -5.742 1.00 97.75 87 PHE A O 1
ATOM 676 N N . LEU A 1 88 ? 18.735 -7.010 -7.850 1.00 98.19 88 LEU A N 1
ATOM 677 C CA . LEU A 1 88 ? 17.299 -7.025 -7.517 1.00 98.19 88 LEU A CA 1
ATOM 678 C C . LEU A 1 88 ? 16.862 -8.282 -6.749 1.00 98.19 88 LEU A C 1
ATOM 680 O O . LEU A 1 88 ? 15.948 -8.226 -5.937 1.00 98.19 88 LEU A O 1
ATOM 684 N N . ARG A 1 89 ? 17.519 -9.421 -6.988 1.00 97.25 89 ARG A N 1
ATOM 685 C CA . ARG A 1 89 ? 17.286 -10.684 -6.260 1.00 97.25 89 ARG A CA 1
ATOM 686 C C . ARG A 1 89 ? 18.186 -10.857 -5.033 1.00 97.25 89 ARG A C 1
ATOM 688 O O . ARG A 1 89 ? 18.124 -11.887 -4.368 1.00 97.25 89 ARG A O 1
ATOM 695 N N . GLY A 1 90 ? 19.083 -9.907 -4.787 1.00 97.94 90 GLY A N 1
ATOM 696 C CA . GLY A 1 90 ? 20.105 -9.989 -3.755 1.00 97.94 90 GLY A CA 1
ATOM 697 C C . GLY A 1 90 ? 19.632 -9.455 -2.399 1.00 97.94 90 GLY A C 1
ATOM 698 O O . GLY A 1 90 ? 18.722 -8.626 -2.336 1.00 97.94 90 GLY A O 1
ATOM 699 N N . PRO A 1 91 ? 20.297 -9.862 -1.304 1.00 98.00 91 PRO A N 1
ATOM 700 C CA . PRO A 1 91 ? 19.938 -9.431 0.047 1.00 98.00 91 PRO A CA 1
ATOM 701 C C . PRO A 1 91 ? 20.075 -7.917 0.239 1.00 98.00 91 PRO A C 1
ATOM 703 O O . PRO A 1 91 ? 19.223 -7.313 0.875 1.00 98.00 91 PRO A O 1
ATOM 706 N N . LEU A 1 92 ? 21.075 -7.282 -0.386 1.00 98.00 92 LEU A N 1
ATOM 707 C CA . LEU A 1 92 ? 21.266 -5.832 -0.284 1.00 98.00 92 LEU A CA 1
ATOM 708 C C . LEU A 1 92 ? 20.066 -5.043 -0.832 1.00 98.00 92 LEU A C 1
ATOM 710 O O . LEU A 1 92 ? 19.662 -4.053 -0.233 1.00 98.00 92 LEU A O 1
ATOM 714 N N . PHE A 1 93 ? 19.478 -5.471 -1.953 1.00 98.56 93 PHE A N 1
ATOM 715 C CA . PHE A 1 93 ? 18.276 -4.822 -2.477 1.00 98.56 93 PHE A CA 1
ATOM 716 C C . PHE A 1 93 ? 17.107 -4.964 -1.502 1.00 98.56 93 PHE A C 1
ATOM 718 O O . PHE A 1 93 ? 16.442 -3.975 -1.195 1.00 98.56 93 PHE A O 1
ATOM 725 N N . ALA A 1 94 ? 16.901 -6.171 -0.965 1.00 98.62 94 ALA A N 1
ATOM 726 C CA . ALA A 1 94 ? 15.871 -6.406 0.038 1.00 98.62 94 ALA A CA 1
ATOM 727 C C . ALA A 1 94 ? 16.085 -5.530 1.286 1.00 98.62 94 ALA A C 1
ATOM 729 O O . ALA A 1 94 ? 15.142 -4.895 1.747 1.00 98.62 94 ALA A O 1
ATOM 730 N N . ASP A 1 95 ? 17.316 -5.415 1.789 1.00 98.56 95 ASP A N 1
ATOM 731 C CA . ASP A 1 95 ? 17.665 -4.557 2.929 1.00 98.56 95 ASP A CA 1
ATOM 732 C C . ASP A 1 95 ? 17.342 -3.083 2.675 1.00 98.56 95 ASP A C 1
ATOM 734 O O . ASP A 1 95 ? 16.740 -2.428 3.527 1.00 98.56 95 ASP A O 1
ATOM 738 N N . LEU A 1 96 ? 17.681 -2.566 1.491 1.00 98.06 96 LEU A N 1
ATOM 739 C CA . LEU A 1 96 ? 17.381 -1.186 1.104 1.00 98.06 96 LEU A CA 1
ATOM 740 C C . LEU A 1 96 ? 15.872 -0.934 1.020 1.00 98.06 96 LEU A C 1
ATOM 742 O O . LEU A 1 96 ? 15.381 0.082 1.520 1.00 98.06 96 LEU A O 1
ATOM 746 N N . VAL A 1 97 ? 15.118 -1.866 0.432 1.00 98.38 97 VAL A N 1
ATOM 747 C CA . VAL A 1 97 ? 13.653 -1.780 0.380 1.00 98.38 97 VAL A CA 1
ATOM 748 C C . VAL A 1 97 ? 13.070 -1.792 1.794 1.00 98.38 97 VAL A C 1
ATOM 750 O O . VAL A 1 97 ? 12.277 -0.911 2.118 1.00 98.38 97 VAL A O 1
ATOM 753 N N . ARG A 1 98 ? 13.514 -2.706 2.669 1.00 98.12 98 ARG A N 1
ATOM 754 C CA . ARG A 1 98 ? 13.069 -2.788 4.074 1.00 98.12 98 ARG A CA 1
ATOM 755 C C . ARG A 1 98 ? 13.351 -1.514 4.850 1.00 98.12 98 ARG A C 1
ATOM 757 O O . ARG A 1 98 ? 12.460 -1.015 5.529 1.00 98.12 98 ARG A O 1
ATOM 764 N N . ALA A 1 99 ? 14.550 -0.956 4.702 1.00 97.56 99 ALA A N 1
ATOM 765 C CA . ALA A 1 99 ? 14.908 0.320 5.309 1.00 97.56 99 ALA A CA 1
ATOM 766 C C . ALA A 1 99 ? 14.014 1.466 4.803 1.00 97.56 99 ALA A C 1
ATOM 768 O O . ALA A 1 99 ? 13.625 2.340 5.578 1.00 97.56 99 ALA A O 1
ATOM 769 N N . THR A 1 100 ? 13.643 1.438 3.519 1.00 97.12 100 THR A N 1
ATOM 770 C CA . THR A 1 100 ? 12.768 2.449 2.909 1.00 97.12 100 THR A CA 1
ATOM 771 C C . THR A 1 100 ? 11.344 2.379 3.452 1.00 97.12 100 THR A C 1
ATOM 773 O O . THR A 1 100 ? 10.746 3.425 3.674 1.00 97.12 100 THR A O 1
ATOM 776 N N . VAL A 1 101 ? 10.798 1.180 3.684 1.00 97.50 101 VAL A N 1
ATOM 777 C CA . VAL A 1 101 ? 9.417 0.983 4.173 1.00 97.50 101 VAL A CA 1
ATOM 778 C C . VAL A 1 101 ? 9.329 0.690 5.674 1.00 97.50 101 VAL A C 1
ATOM 780 O O . VAL A 1 101 ? 8.303 0.204 6.152 1.00 97.50 101 VAL A O 1
ATOM 783 N N . GLN A 1 102 ? 10.391 0.961 6.434 1.00 96.81 102 GLN A N 1
ATOM 784 C CA . GLN A 1 102 ? 10.496 0.564 7.841 1.00 96.81 102 GLN A CA 1
ATOM 785 C C . GLN A 1 102 ? 9.342 1.081 8.711 1.00 96.81 102 GLN A C 1
ATOM 787 O O . GLN A 1 102 ? 8.913 0.378 9.622 1.00 96.81 102 GLN A O 1
ATOM 792 N N . GLY A 1 103 ? 8.801 2.271 8.420 1.00 96.62 103 GLY A N 1
ATOM 793 C CA . GLY A 1 103 ? 7.669 2.823 9.163 1.00 96.62 103 GLY A CA 1
ATOM 794 C C . GLY A 1 103 ? 6.415 1.973 9.001 1.00 96.62 103 GLY A C 1
ATOM 795 O O . GLY A 1 103 ? 5.755 1.645 9.984 1.00 96.62 103 GLY A O 1
ATOM 796 N N . ALA A 1 104 ? 6.113 1.556 7.770 1.00 97.56 104 ALA A N 1
ATOM 797 C CA . ALA A 1 104 ? 4.988 0.668 7.500 1.00 97.56 104 ALA A CA 1
ATOM 798 C C . ALA A 1 104 ? 5.191 -0.708 8.143 1.00 97.56 104 ALA A C 1
ATOM 800 O O . ALA A 1 104 ? 4.268 -1.241 8.752 1.00 97.56 104 ALA A O 1
ATOM 801 N N . LEU A 1 105 ? 6.402 -1.267 8.058 1.00 98.06 105 LEU A N 1
ATOM 802 C CA . LEU A 1 105 ? 6.712 -2.556 8.682 1.00 98.06 105 LEU A CA 1
ATOM 803 C C . LEU A 1 105 ? 6.555 -2.512 10.208 1.00 98.06 105 LEU A C 1
ATOM 805 O O . LEU A 1 105 ? 5.993 -3.448 10.774 1.00 98.06 105 LEU A O 1
ATOM 809 N N . ALA A 1 106 ? 6.980 -1.423 10.854 1.00 97.75 106 ALA A N 1
ATOM 810 C CA . ALA A 1 106 ? 6.782 -1.209 12.286 1.00 97.75 106 ALA A CA 1
ATOM 811 C C . ALA A 1 106 ? 5.294 -1.085 12.653 1.00 97.75 106 ALA A C 1
ATOM 813 O O . ALA A 1 106 ? 4.866 -1.596 13.685 1.00 97.75 106 ALA A O 1
ATOM 814 N N . PHE A 1 107 ? 4.484 -0.451 11.799 1.00 98.00 107 PHE A N 1
ATOM 815 C CA . PHE A 1 107 ? 3.036 -0.383 12.002 1.00 98.00 107 PHE A CA 1
ATOM 816 C C . PHE A 1 107 ? 2.395 -1.773 11.950 1.00 98.00 107 PHE A C 1
ATOM 818 O O . PHE A 1 107 ? 1.635 -2.127 12.847 1.00 98.00 107 PHE A O 1
ATOM 825 N N . TYR A 1 108 ? 2.735 -2.590 10.947 1.00 98.25 108 TYR A N 1
ATOM 826 C CA . TYR A 1 108 ? 2.201 -3.952 10.852 1.00 98.25 108 TYR A CA 1
ATOM 827 C C . TYR A 1 108 ? 2.643 -4.834 12.023 1.00 98.25 108 TYR A C 1
ATOM 829 O O . TYR A 1 108 ? 1.834 -5.585 12.563 1.00 98.25 108 TYR A O 1
ATOM 837 N N . GLU A 1 109 ? 3.895 -4.707 12.463 1.00 97.62 109 GLU A N 1
ATOM 838 C CA . GLU A 1 109 ? 4.390 -5.385 13.665 1.00 97.62 109 GLU A CA 1
ATOM 839 C C . GLU A 1 109 ? 3.589 -4.985 14.911 1.00 97.62 109 GLU A C 1
ATOM 841 O O . GLU A 1 109 ? 3.174 -5.849 15.682 1.00 97.62 109 GLU A O 1
ATOM 846 N N . HIS A 1 110 ? 3.281 -3.696 15.066 1.00 98.00 110 HIS A N 1
ATOM 847 C CA . HIS A 1 110 ? 2.434 -3.222 16.154 1.00 98.00 110 HIS A CA 1
ATOM 848 C C . HIS A 1 110 ? 1.006 -3.784 16.066 1.00 98.00 110 HIS A C 1
ATOM 850 O O . HIS A 1 110 ? 0.502 -4.313 17.053 1.00 98.00 110 HIS A O 1
ATOM 856 N N . THR A 1 111 ? 0.368 -3.764 14.890 1.00 97.75 111 THR A N 1
ATOM 857 C CA . THR A 1 111 ? -0.977 -4.351 14.723 1.00 97.75 111 THR A CA 1
ATOM 858 C C . THR A 1 111 ? -1.005 -5.850 15.021 1.00 97.75 111 THR A C 1
ATOM 860 O O . THR A 1 111 ? -1.960 -6.335 15.625 1.00 97.75 111 THR A O 1
ATOM 863 N N . ALA A 1 112 ? 0.061 -6.573 14.664 1.00 97.31 112 ALA A N 1
ATOM 864 C CA . ALA A 1 112 ? 0.204 -7.987 14.980 1.00 97.31 112 ALA A CA 1
ATOM 865 C C . ALA A 1 112 ? 0.360 -8.214 16.492 1.00 97.31 112 ALA A C 1
ATOM 867 O O . ALA A 1 112 ? -0.269 -9.115 17.041 1.00 97.31 112 ALA A O 1
ATOM 868 N N . ALA A 1 113 ? 1.133 -7.369 17.184 1.00 97.25 113 ALA A N 1
ATOM 869 C CA . ALA A 1 113 ? 1.277 -7.420 18.641 1.00 97.25 113 ALA A CA 1
ATOM 870 C C . ALA A 1 113 ? -0.046 -7.151 19.382 1.00 97.25 113 ALA A C 1
ATOM 872 O O . ALA A 1 113 ? -0.273 -7.714 20.451 1.00 97.25 113 ALA A O 1
ATOM 873 N N . LEU A 1 114 ? -0.935 -6.342 18.798 1.00 97.50 114 LEU A N 1
ATOM 874 C CA . LEU A 1 114 ? -2.297 -6.118 19.295 1.00 97.50 114 LEU A CA 1
ATOM 875 C C . LEU A 1 114 ? -3.271 -7.265 18.965 1.00 97.50 114 LEU A C 1
ATOM 877 O O . LEU A 1 114 ? -4.413 -7.242 19.415 1.00 97.50 114 LEU A O 1
ATOM 881 N N . GLY A 1 115 ? -2.849 -8.264 18.182 1.00 97.00 115 GLY A N 1
ATOM 882 C CA . GLY A 1 115 ? -3.700 -9.376 17.753 1.00 97.00 115 GLY A CA 1
ATOM 883 C C . GLY A 1 115 ? -4.741 -8.995 16.697 1.00 97.00 115 GLY A C 1
ATOM 884 O O . GLY A 1 115 ? -5.734 -9.705 16.533 1.00 97.00 115 GLY A O 1
ATOM 885 N N . LEU A 1 116 ? -4.540 -7.885 15.981 1.00 97.31 116 LEU A N 1
ATOM 886 C CA . LEU A 1 116 ? -5.475 -7.427 14.959 1.00 97.31 116 LEU A CA 1
ATOM 887 C C . LEU A 1 116 ? -5.342 -8.251 13.680 1.00 97.31 116 LEU A C 1
ATOM 889 O O . LEU A 1 116 ? -4.243 -8.524 13.196 1.00 97.31 116 LEU A O 1
ATOM 893 N N . ARG A 1 117 ? -6.486 -8.579 13.077 1.00 97.44 117 ARG A N 1
ATOM 894 C CA . ARG A 1 117 ? -6.535 -9.127 11.722 1.00 97.44 117 ARG A CA 1
ATOM 895 C C . ARG A 1 117 ? -6.381 -7.989 10.717 1.00 97.44 117 ARG A C 1
ATOM 897 O O . ARG A 1 117 ? -7.227 -7.096 10.673 1.00 97.44 117 ARG A O 1
ATOM 904 N N . VAL A 1 118 ? -5.338 -8.042 9.893 1.00 98.06 118 VAL A N 1
ATOM 905 C CA . VAL A 1 118 ? -5.052 -7.007 8.890 1.00 98.06 118 VAL A CA 1
ATOM 906 C C . VAL A 1 118 ? -5.085 -7.602 7.486 1.00 98.06 118 VAL A C 1
ATOM 908 O O . VAL A 1 118 ? -4.440 -8.616 7.223 1.00 98.06 118 VAL A O 1
ATOM 911 N N . LEU A 1 119 ? 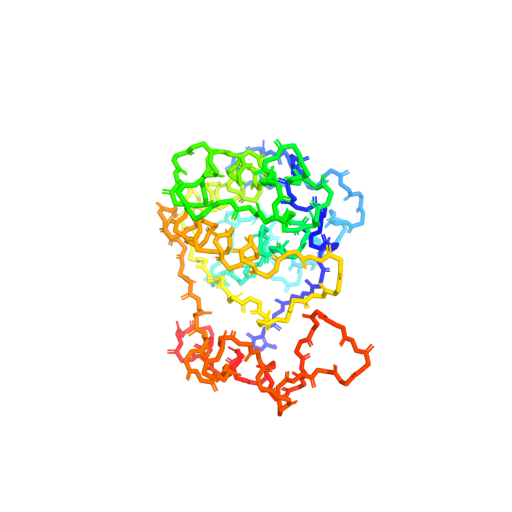-5.805 -6.941 6.578 1.00 98.06 119 LEU A N 1
ATOM 912 C CA . LEU A 1 119 ? -5.822 -7.239 5.149 1.00 98.06 119 LEU A CA 1
ATOM 913 C C . LEU A 1 119 ? -5.156 -6.098 4.376 1.00 98.06 119 LEU A C 1
ATOM 915 O O . LEU A 1 119 ? -5.485 -4.926 4.562 1.00 98.06 119 LEU A O 1
ATOM 919 N N . ALA A 1 120 ? -4.243 -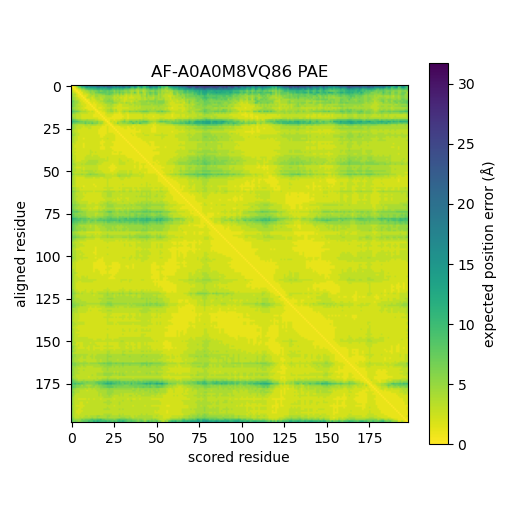6.446 3.476 1.00 97.75 120 ALA A N 1
ATOM 920 C CA . ALA A 1 120 ? -3.478 -5.494 2.684 1.00 97.75 120 ALA A CA 1
ATOM 921 C C . ALA A 1 120 ? -3.686 -5.751 1.183 1.00 97.75 120 ALA A C 1
ATOM 923 O O . ALA A 1 120 ? -3.016 -6.609 0.597 1.00 97.75 120 ALA A O 1
ATOM 924 N N . PRO A 1 121 ? -4.630 -5.043 0.532 1.00 96.88 121 PRO A N 1
ATOM 925 C CA . PRO A 1 121 ? -4.816 -5.155 -0.906 1.00 96.88 121 PRO A CA 1
ATOM 926 C C . PRO A 1 121 ? -3.633 -4.563 -1.656 1.00 96.88 121 PRO A C 1
ATOM 928 O O . PRO A 1 121 ? -3.261 -3.407 -1.444 1.00 96.88 121 PRO A O 1
ATOM 931 N N . LEU A 1 122 ? -3.056 -5.358 -2.562 1.00 96.00 122 LEU A N 1
ATOM 932 C CA . LEU A 1 122 ? -1.998 -4.860 -3.428 1.00 96.00 122 LEU A CA 1
ATOM 933 C C . LEU A 1 122 ? -2.534 -3.727 -4.308 1.00 96.00 122 LEU A C 1
ATOM 935 O O . LEU A 1 122 ? -3.661 -3.798 -4.816 1.00 96.00 122 LEU A O 1
ATOM 939 N N . PRO A 1 123 ? -1.726 -2.678 -4.516 1.00 93.50 123 PRO A N 1
ATOM 940 C CA . PRO A 1 123 ? -2.131 -1.551 -5.324 1.00 93.50 123 PRO A CA 1
ATOM 941 C C . PRO A 1 123 ? -2.270 -1.954 -6.803 1.00 93.50 123 PRO A C 1
ATOM 943 O O . PRO A 1 123 ? -1.779 -3.005 -7.239 1.00 93.50 123 PRO A O 1
ATOM 946 N N . PRO A 1 124 ? -2.895 -1.075 -7.600 1.00 95.19 124 PRO A N 1
ATOM 947 C CA . PRO A 1 124 ? -2.799 -1.072 -9.056 1.00 95.19 124 PRO A CA 1
ATOM 948 C C . PRO A 1 124 ? -1.380 -1.392 -9.561 1.00 95.19 124 PRO A C 1
ATOM 950 O O . PRO A 1 124 ? -0.402 -0.795 -9.106 1.00 95.19 124 PRO A O 1
ATOM 953 N N . GLN A 1 125 ? -1.251 -2.292 -10.540 1.00 96.38 125 GLN A N 1
ATOM 954 C CA . GLN A 1 125 ? 0.035 -2.600 -11.191 1.00 96.38 125 GLN A CA 1
ATOM 955 C C . GLN A 1 125 ? 0.337 -1.566 -12.277 1.00 96.38 125 GLN A C 1
ATOM 957 O O . GLN A 1 125 ? 0.418 -1.865 -13.470 1.00 96.38 125 GLN A O 1
ATOM 962 N N . ARG A 1 126 ? 0.409 -0.307 -11.848 1.00 95.31 126 ARG A N 1
ATOM 963 C CA . ARG A 1 126 ? 0.629 0.856 -12.700 1.00 95.31 126 ARG A CA 1
ATOM 964 C C . ARG A 1 126 ? 1.974 1.461 -12.344 1.00 95.31 126 ARG A C 1
ATOM 966 O O . ARG A 1 126 ? 2.156 1.983 -11.247 1.00 95.31 126 ARG A O 1
ATOM 973 N N . VAL A 1 127 ? 2.919 1.352 -13.273 1.00 95.62 127 VAL A N 1
ATOM 974 C CA . VAL A 1 127 ? 4.275 1.877 -13.100 1.00 95.62 127 VAL A CA 1
ATOM 975 C C . VAL A 1 127 ? 4.349 3.245 -13.773 1.00 95.62 127 VAL A C 1
ATOM 977 O O . VAL A 1 127 ? 4.320 3.314 -15.004 1.00 95.62 127 VAL A O 1
ATOM 980 N N . PRO A 1 128 ? 4.423 4.346 -13.010 1.00 95.12 128 PRO A N 1
ATOM 981 C CA . PRO A 1 128 ? 4.458 5.669 -13.605 1.00 95.12 128 PRO A CA 1
ATOM 982 C C . PRO A 1 128 ? 5.841 5.958 -14.210 1.00 95.12 128 PRO A C 1
ATOM 984 O O . PRO A 1 128 ? 6.850 5.349 -13.851 1.00 95.12 128 PRO A O 1
ATOM 987 N N . GLY A 1 129 ? 5.905 6.920 -15.134 1.00 95.31 129 GLY A N 1
ATOM 988 C CA . GLY A 1 129 ? 7.093 7.181 -15.958 1.00 95.31 129 GLY A CA 1
ATOM 989 C C . GLY A 1 129 ? 8.351 7.629 -15.205 1.00 95.31 129 GLY A C 1
ATOM 990 O O . GLY A 1 129 ? 9.423 7.629 -15.795 1.00 95.31 129 GLY A O 1
ATOM 991 N N . MET A 1 130 ? 8.266 7.985 -13.920 1.00 95.38 130 MET A N 1
ATOM 992 C CA . MET A 1 130 ? 9.433 8.260 -13.068 1.00 95.38 130 MET A CA 1
ATOM 993 C C . MET A 1 130 ? 9.981 7.012 -12.360 1.00 95.38 130 MET A C 1
ATOM 995 O O . MET A 1 130 ? 11.103 7.050 -11.861 1.00 95.38 130 MET A O 1
ATOM 999 N N . SER A 1 131 ? 9.237 5.905 -12.341 1.00 97.00 131 SER A N 1
ATOM 1000 C CA . SER A 1 131 ? 9.625 4.659 -11.676 1.00 97.00 131 SER A CA 1
ATOM 1001 C C . SER A 1 131 ? 10.248 3.661 -12.653 1.00 97.00 131 SER A C 1
ATOM 1003 O O . SER A 1 131 ? 9.833 3.554 -13.809 1.00 97.00 131 SER A O 1
ATOM 1005 N N . ASP A 1 132 ? 11.247 2.915 -12.190 1.00 97.00 132 ASP A N 1
ATOM 1006 C CA . ASP A 1 132 ? 11.834 1.795 -12.923 1.00 97.00 132 ASP A CA 1
ATOM 1007 C C . ASP A 1 132 ? 10.934 0.549 -12.778 1.00 97.00 132 ASP A C 1
ATOM 1009 O O . ASP A 1 132 ? 10.725 0.092 -11.650 1.00 97.00 132 ASP A O 1
ATOM 1013 N N . PRO A 1 133 ? 10.387 -0.022 -13.870 1.00 95.69 133 PRO A N 1
ATOM 1014 C CA . PRO A 1 133 ? 9.467 -1.158 -13.779 1.00 95.69 133 PRO A CA 1
ATOM 1015 C C . PRO A 1 133 ? 10.065 -2.400 -13.118 1.00 95.69 133 PRO A C 1
ATOM 1017 O O . PRO A 1 133 ? 9.377 -3.080 -12.360 1.00 95.69 133 PRO A O 1
ATOM 1020 N N . ARG A 1 134 ? 11.351 -2.692 -13.351 1.00 96.31 134 ARG A N 1
ATOM 1021 C CA . ARG A 1 134 ? 11.994 -3.885 -12.777 1.00 96.31 134 ARG A CA 1
ATOM 1022 C C . ARG A 1 134 ? 12.153 -3.733 -11.274 1.00 96.31 134 ARG A C 1
ATOM 1024 O O . ARG A 1 134 ? 11.882 -4.667 -10.525 1.00 96.31 134 ARG A O 1
ATOM 1031 N N . VAL A 1 135 ? 12.541 -2.534 -10.843 1.00 98.06 135 VAL A N 1
ATOM 1032 C CA . VAL A 1 135 ? 12.619 -2.198 -9.422 1.00 98.06 135 VAL A CA 1
ATOM 1033 C C . VAL A 1 135 ? 11.234 -2.194 -8.782 1.00 98.06 135 VAL A C 1
ATOM 1035 O O . VAL A 1 135 ? 11.099 -2.686 -7.671 1.00 98.06 135 VAL A O 1
ATOM 1038 N N . PHE A 1 136 ? 10.208 -1.674 -9.460 1.00 97.69 136 PHE A N 1
ATOM 1039 C CA . PHE A 1 136 ? 8.836 -1.634 -8.947 1.00 97.69 136 PHE A CA 1
ATOM 1040 C C . PHE A 1 136 ? 8.335 -3.022 -8.557 1.00 97.69 136 PHE A C 1
ATOM 1042 O O . PHE A 1 136 ? 7.909 -3.214 -7.418 1.00 97.69 136 PHE A O 1
ATOM 1049 N N . PHE A 1 137 ? 8.422 -3.989 -9.473 1.00 96.81 137 PHE A N 1
ATOM 1050 C CA . PHE A 1 137 ? 7.958 -5.348 -9.203 1.00 96.81 137 PHE A CA 1
ATOM 1051 C C . PHE A 1 137 ? 8.828 -6.042 -8.151 1.00 96.81 137 PHE A C 1
ATOM 1053 O O . PHE A 1 137 ? 8.291 -6.597 -7.197 1.00 96.81 137 PHE A O 1
ATOM 1060 N N . ALA A 1 138 ? 10.157 -5.917 -8.245 1.00 97.81 138 ALA A N 1
ATOM 1061 C CA . ALA A 1 138 ? 11.061 -6.499 -7.253 1.00 97.81 138 ALA A CA 1
ATOM 1062 C C . ALA A 1 138 ? 10.829 -5.926 -5.841 1.00 97.81 138 ALA A C 1
ATOM 1064 O O . ALA A 1 138 ? 10.806 -6.668 -4.862 1.00 97.81 138 ALA A O 1
ATOM 1065 N N . ALA A 1 139 ? 10.625 -4.611 -5.719 1.00 98.25 139 ALA A N 1
ATOM 1066 C CA . ALA A 1 139 ? 10.329 -3.966 -4.446 1.00 98.25 139 ALA A CA 1
ATOM 1067 C C . ALA A 1 139 ? 8.961 -4.397 -3.907 1.00 98.25 139 ALA A C 1
ATOM 1069 O O . ALA A 1 139 ? 8.846 -4.664 -2.715 1.00 98.25 139 ALA A O 1
ATOM 1070 N N . GLN A 1 140 ? 7.937 -4.499 -4.762 1.00 97.38 140 GLN A N 1
ATOM 1071 C CA . GLN A 1 140 ? 6.614 -4.969 -4.349 1.00 97.38 140 GLN A CA 1
ATOM 1072 C C . GLN A 1 140 ? 6.663 -6.404 -3.811 1.00 97.38 140 GLN A C 1
ATOM 1074 O O . GLN A 1 140 ? 6.034 -6.673 -2.790 1.00 97.38 140 GLN A O 1
ATOM 1079 N N . ASP A 1 141 ? 7.437 -7.294 -4.434 1.00 97.31 141 ASP A N 1
ATOM 1080 C CA . ASP A 1 141 ? 7.601 -8.670 -3.955 1.00 97.31 141 ASP A CA 1
ATOM 1081 C C . ASP A 1 141 ? 8.306 -8.714 -2.587 1.00 97.31 141 ASP A C 1
ATOM 1083 O O . ASP A 1 141 ? 7.851 -9.420 -1.685 1.00 97.31 141 ASP A O 1
ATOM 1087 N N . VAL A 1 142 ? 9.359 -7.907 -2.384 1.00 98.50 142 VAL A N 1
ATOM 1088 C CA . VAL A 1 142 ? 10.027 -7.780 -1.073 1.00 98.50 142 VAL A CA 1
ATOM 1089 C C . VAL A 1 142 ? 9.064 -7.241 -0.011 1.00 98.50 142 VAL A C 1
ATOM 1091 O O . VAL A 1 142 ? 8.954 -7.815 1.071 1.00 98.50 142 VAL A O 1
ATOM 1094 N N . ILE A 1 143 ? 8.346 -6.156 -0.313 1.00 98.31 143 ILE A N 1
ATOM 1095 C CA . ILE A 1 143 ? 7.393 -5.530 0.613 1.00 98.31 143 ILE A CA 1
ATOM 1096 C C . ILE A 1 143 ? 6.272 -6.514 0.967 1.00 98.31 143 ILE A C 1
ATOM 1098 O O . ILE A 1 143 ? 5.951 -6.679 2.141 1.00 98.31 143 ILE A O 1
ATOM 1102 N N . GLY A 1 144 ? 5.704 -7.199 -0.028 1.00 98.00 144 GLY A N 1
ATOM 1103 C CA . GLY A 1 144 ? 4.648 -8.189 0.173 1.00 98.00 144 GLY A CA 1
ATOM 1104 C C . GLY A 1 144 ? 5.100 -9.357 1.050 1.00 98.00 144 GLY A C 1
ATOM 1105 O O . GLY A 1 144 ? 4.365 -9.758 1.954 1.00 98.00 144 GLY A O 1
ATOM 1106 N N . ALA A 1 145 ? 6.319 -9.864 0.842 1.00 98.06 145 ALA A N 1
ATOM 1107 C CA . ALA A 1 145 ? 6.893 -10.921 1.671 1.00 98.06 145 ALA A CA 1
ATOM 1108 C C . ALA A 1 145 ? 7.091 -10.474 3.130 1.00 98.06 145 ALA A C 1
ATOM 1110 O O . ALA A 1 145 ? 6.719 -11.197 4.052 1.00 98.06 145 ALA A O 1
ATOM 1111 N N . GLU A 1 146 ? 7.614 -9.267 3.351 1.00 98.25 146 GLU A N 1
ATOM 1112 C CA . GLU A 1 146 ? 7.829 -8.708 4.692 1.00 98.25 146 GLU A CA 1
ATOM 1113 C C . GLU A 1 146 ? 6.516 -8.420 5.434 1.00 98.25 146 GLU A C 1
ATOM 1115 O O . GLU A 1 146 ? 6.414 -8.667 6.637 1.00 98.25 146 GLU A O 1
ATOM 1120 N N . ILE A 1 147 ? 5.493 -7.939 4.729 1.00 98.12 147 ILE A N 1
ATOM 1121 C CA . ILE A 1 147 ? 4.151 -7.737 5.287 1.00 98.12 147 ILE A CA 1
ATOM 1122 C C . ILE A 1 147 ? 3.513 -9.088 5.646 1.00 98.12 147 ILE A C 1
ATOM 1124 O O . ILE A 1 147 ? 3.016 -9.258 6.758 1.00 98.12 147 ILE A O 1
ATOM 1128 N N . THR A 1 148 ? 3.610 -10.084 4.760 1.00 98.25 148 THR A N 1
ATOM 1129 C CA . THR A 1 148 ? 3.101 -11.445 5.015 1.00 98.25 148 THR A CA 1
ATOM 1130 C C . THR A 1 148 ? 3.786 -12.088 6.223 1.00 98.25 148 THR A C 1
ATOM 1132 O O . THR A 1 148 ? 3.124 -12.698 7.060 1.00 98.25 148 THR A O 1
ATOM 1135 N N . ALA A 1 149 ? 5.104 -11.913 6.369 1.00 97.69 149 ALA A N 1
ATOM 1136 C CA . ALA A 1 149 ? 5.868 -12.434 7.505 1.00 97.69 149 ALA A CA 1
ATOM 1137 C C . ALA A 1 149 ? 5.412 -11.868 8.865 1.00 97.69 149 ALA A C 1
ATOM 1139 O O . ALA A 1 149 ? 5.688 -12.472 9.899 1.00 97.69 149 ALA A O 1
ATOM 1140 N N . ARG A 1 150 ? 4.688 -10.741 8.870 1.00 97.44 150 ARG A N 1
ATOM 1141 C CA . ARG A 1 150 ? 4.083 -10.117 10.060 1.00 97.44 150 ARG A CA 1
ATOM 1142 C C . ARG A 1 150 ? 2.631 -10.546 10.296 1.00 97.44 150 ARG A C 1
ATOM 1144 O O . ARG A 1 150 ? 1.951 -9.956 11.125 1.00 97.44 150 ARG A O 1
ATOM 1151 N N . GLY A 1 151 ? 2.152 -11.568 9.586 1.00 97.06 151 GLY A N 1
ATOM 1152 C CA . GLY A 1 151 ? 0.811 -12.132 9.767 1.00 97.06 151 GLY A CA 1
ATOM 1153 C C . GLY A 1 151 ? -0.305 -11.374 9.046 1.00 97.06 151 GLY A C 1
ATOM 1154 O O . GLY A 1 151 ? -1.477 -11.627 9.311 1.00 97.06 151 GLY A O 1
ATOM 1155 N N . VAL A 1 152 ? 0.037 -10.458 8.137 1.00 98.25 152 VAL A N 1
ATOM 1156 C CA . VAL A 1 152 ? -0.938 -9.694 7.349 1.00 98.25 152 VAL A CA 1
ATOM 1157 C C . VAL A 1 152 ? -1.382 -10.498 6.126 1.00 98.25 152 VAL A C 1
ATOM 1159 O O . VAL A 1 152 ? -0.563 -11.080 5.412 1.00 98.25 152 VAL A O 1
ATOM 1162 N N . GLU A 1 153 ? -2.681 -10.487 5.836 1.00 97.88 153 GLU A N 1
ATOM 1163 C CA . GLU A 1 153 ? -3.254 -11.136 4.658 1.00 97.88 153 GLU A CA 1
ATOM 1164 C C . GLU A 1 153 ? -3.114 -10.240 3.421 1.00 97.88 153 GLU A C 1
ATOM 1166 O O . GLU A 1 153 ? -3.836 -9.253 3.260 1.00 97.88 153 GLU A O 1
ATOM 1171 N N . ILE A 1 154 ? -2.209 -10.596 2.507 1.00 97.75 154 ILE A N 1
ATOM 1172 C CA 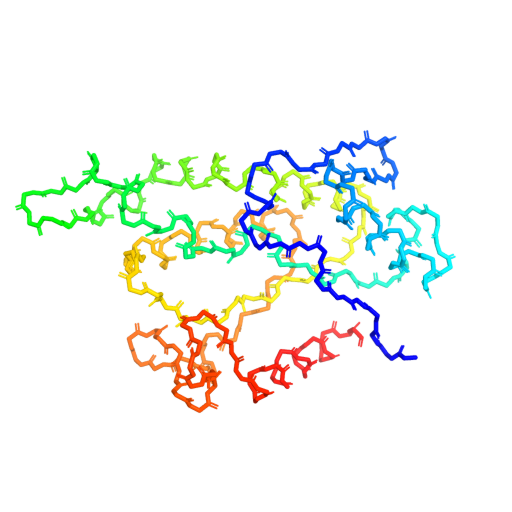. ILE A 1 154 ? -2.107 -9.917 1.212 1.00 97.75 154 ILE A CA 1
ATOM 1173 C C . ILE A 1 154 ? -3.296 -10.306 0.326 1.00 97.75 154 ILE A C 1
ATOM 1175 O O . ILE A 1 154 ? -3.533 -11.484 0.039 1.00 97.75 154 ILE A O 1
ATOM 1179 N N . VAL A 1 155 ? -4.018 -9.297 -0.158 1.00 97.56 155 VAL A N 1
ATOM 1180 C CA . VAL A 1 155 ? -5.077 -9.466 -1.155 1.00 97.56 155 VAL A CA 1
ATOM 1181 C C . VAL A 1 155 ? -4.492 -9.162 -2.536 1.00 97.56 155 VAL A C 1
ATOM 1183 O O . VAL A 1 155 ? -4.400 -8.009 -2.961 1.00 97.56 155 VAL A O 1
ATOM 1186 N N . ASP A 1 156 ? -4.042 -10.219 -3.218 1.00 96.75 156 ASP A N 1
ATOM 1187 C CA . ASP A 1 156 ? -3.385 -10.149 -4.526 1.00 96.75 156 ASP A CA 1
ATOM 1188 C C . ASP A 1 156 ? -4.376 -10.421 -5.668 1.00 96.75 156 ASP A C 1
ATOM 1190 O O . ASP A 1 156 ? -4.853 -11.539 -5.866 1.00 96.75 156 ASP A O 1
ATOM 1194 N N . LEU A 1 157 ? -4.669 -9.380 -6.450 1.00 96.94 157 LEU A N 1
ATOM 1195 C CA . LEU A 1 157 ? -5.549 -9.458 -7.615 1.00 96.94 157 LEU A CA 1
ATOM 1196 C C . LEU A 1 157 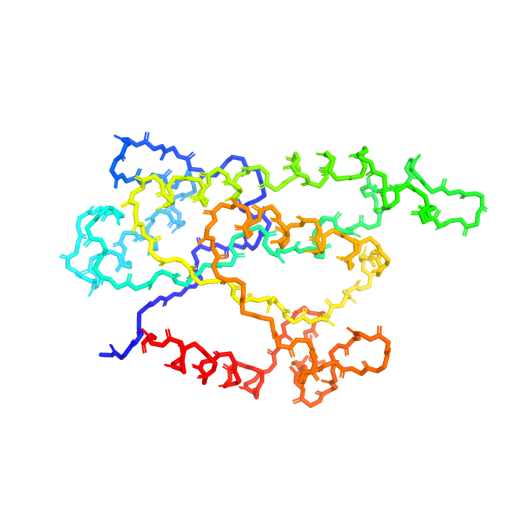? -4.795 -9.503 -8.948 1.00 96.94 157 LEU A C 1
ATOM 1198 O O . LEU A 1 157 ? -5.450 -9.478 -9.993 1.00 96.94 157 LEU A O 1
ATOM 1202 N N . ARG A 1 158 ? -3.453 -9.567 -8.956 1.00 96.12 158 ARG A N 1
ATOM 1203 C CA . ARG A 1 158 ? -2.627 -9.432 -10.171 1.00 96.12 158 ARG A CA 1
ATOM 1204 C C . ARG A 1 158 ? -3.087 -10.378 -11.277 1.00 96.12 158 ARG A C 1
ATOM 1206 O O . ARG A 1 158 ? -3.462 -9.909 -12.347 1.00 96.12 158 ARG A O 1
ATOM 1213 N N . ALA A 1 159 ? -3.259 -11.665 -10.970 1.00 95.88 159 ALA A N 1
ATOM 1214 C CA . ALA A 1 159 ? -3.738 -12.679 -11.920 1.00 95.88 159 ALA A CA 1
ATOM 1215 C C . ALA A 1 159 ? -5.087 -12.346 -12.601 1.00 95.88 159 ALA A C 1
ATOM 1217 O O . ALA A 1 159 ? -5.384 -12.852 -13.682 1.00 95.88 159 ALA A O 1
ATOM 1218 N N . ARG A 1 160 ? -5.920 -11.499 -11.981 1.00 96.50 160 ARG A N 1
ATOM 1219 C CA . ARG A 1 160 ? -7.230 -11.077 -12.498 1.00 96.50 160 ARG A CA 1
ATOM 1220 C C . ARG A 1 160 ? -7.190 -9.735 -13.212 1.00 96.50 160 ARG A C 1
ATOM 1222 O O . ARG A 1 160 ? -8.151 -9.417 -13.907 1.00 96.50 160 ARG A O 1
ATOM 1229 N N . VAL A 1 161 ? -6.164 -8.911 -13.021 1.00 97.50 161 VAL A N 1
ATOM 1230 C CA . VAL A 1 161 ? -6.182 -7.512 -13.482 1.00 97.50 161 VAL A CA 1
ATOM 1231 C C . VAL A 1 161 ? -5.004 -7.139 -14.363 1.00 97.50 161 VAL A C 1
ATOM 1233 O O . VAL A 1 161 ? -5.090 -6.089 -14.996 1.00 97.50 161 VAL A O 1
ATOM 1236 N N . THR A 1 162 ? -3.962 -7.964 -14.452 1.00 97.75 162 THR A N 1
ATOM 1237 C CA . THR A 1 162 ? -2.782 -7.689 -15.277 1.00 97.75 162 THR A CA 1
ATOM 1238 C C . THR A 1 162 ? -2.818 -8.375 -16.642 1.00 97.75 162 THR A C 1
ATOM 1240 O O . THR A 1 162 ? -3.603 -9.297 -16.874 1.00 97.75 162 THR A O 1
ATOM 1243 N N . ASP A 1 163 ? -2.014 -7.871 -17.572 1.00 96.69 163 ASP A N 1
ATOM 1244 C CA . ASP A 1 163 ? -1.679 -8.497 -18.851 1.00 96.69 163 ASP A CA 1
ATOM 1245 C C . ASP A 1 163 ? -0.496 -9.479 -18.711 1.00 96.69 163 ASP A C 1
ATOM 1247 O O . ASP A 1 163 ? -0.128 -9.872 -17.598 1.00 96.69 163 ASP A O 1
ATOM 1251 N N . ALA A 1 164 ? 0.052 -9.930 -19.845 1.00 95.25 164 ALA A N 1
ATOM 1252 C CA . ALA A 1 164 ? 1.149 -10.896 -19.894 1.00 95.25 164 ALA A CA 1
ATOM 1253 C C . ALA A 1 164 ? 2.478 -10.307 -19.390 1.00 95.25 164 ALA A C 1
ATOM 1255 O O . ALA A 1 164 ? 3.354 -11.041 -18.938 1.00 95.25 164 ALA A O 1
ATOM 1256 N N . GLU A 1 165 ? 2.607 -8.985 -19.435 1.00 92.44 165 GLU A N 1
ATOM 1257 C CA . GLU A 1 165 ? 3.750 -8.211 -18.968 1.00 92.44 165 GLU A CA 1
ATOM 1258 C C . GLU A 1 165 ? 3.653 -7.889 -17.467 1.00 92.44 165 GLU A C 1
ATOM 1260 O O . GLU A 1 165 ? 4.584 -7.325 -16.891 1.00 92.44 165 GLU A O 1
ATOM 1265 N N . GLY A 1 166 ? 2.539 -8.256 -16.821 1.00 94.12 166 GLY A N 1
ATOM 1266 C CA . GLY A 1 166 ? 2.275 -7.970 -15.411 1.00 94.12 166 GLY A CA 1
ATOM 1267 C C . GLY A 1 166 ? 1.775 -6.546 -15.156 1.00 94.12 166 GLY A C 1
ATOM 1268 O O . GLY A 1 166 ? 1.641 -6.143 -14.000 1.00 94.12 166 GLY A O 1
ATOM 1269 N N . LEU A 1 167 ? 1.465 -5.781 -16.205 1.00 96.44 167 LEU A N 1
ATOM 1270 C CA . LEU A 1 167 ? 0.917 -4.433 -16.106 1.00 96.44 167 LEU A CA 1
ATOM 1271 C C . LEU A 1 167 ? -0.601 -4.480 -16.006 1.00 96.44 167 LEU A C 1
ATOM 1273 O O . LEU A 1 167 ? -1.263 -5.360 -16.549 1.00 96.44 167 LEU A O 1
ATOM 1277 N N . GLN A 1 168 ? -1.189 -3.523 -15.296 1.00 96.81 168 GLN A N 1
ATOM 1278 C CA . GLN A 1 168 ? -2.636 -3.489 -15.147 1.00 96.81 168 GLN A CA 1
ATOM 1279 C C . GLN A 1 168 ? -3.343 -3.221 -16.480 1.00 96.81 168 GLN A C 1
ATOM 1281 O O . GLN A 1 168 ? -3.071 -2.237 -17.169 1.00 96.81 168 GLN A O 1
ATOM 1286 N N . ARG A 1 169 ? -4.324 -4.068 -16.803 1.00 97.56 169 ARG A N 1
ATOM 1287 C CA . ARG A 1 169 ? -5.109 -3.961 -18.034 1.00 97.56 169 ARG A CA 1
ATOM 1288 C C . ARG A 1 169 ? -5.882 -2.639 -18.067 1.00 97.56 169 ARG A C 1
ATOM 1290 O O . ARG A 1 169 ? -6.471 -2.268 -17.047 1.00 97.56 169 ARG A O 1
ATOM 1297 N N . PRO A 1 170 ? -6.014 -1.988 -19.241 1.00 96.38 170 PRO A N 1
ATOM 1298 C CA . PRO A 1 170 ? -6.700 -0.699 -19.375 1.00 96.38 170 PRO A CA 1
ATOM 1299 C C . PRO A 1 170 ? -8.116 -0.658 -18.784 1.00 96.38 170 PRO A C 1
ATOM 1301 O O . PRO A 1 170 ? -8.521 0.360 -18.232 1.00 96.38 170 PRO A O 1
ATOM 1304 N N . ALA A 1 171 ? -8.844 -1.781 -18.817 1.00 97.19 171 ALA A N 1
ATOM 1305 C CA . ALA A 1 171 ? -10.182 -1.912 -18.232 1.00 97.19 171 ALA A CA 1
ATOM 1306 C C . ALA A 1 171 ? -10.244 -1.612 -16.719 1.00 97.19 171 ALA A C 1
ATOM 1308 O O . ALA A 1 171 ? -11.323 -1.339 -16.193 1.00 97.19 171 ALA A O 1
ATOM 1309 N N . PHE A 1 172 ? -9.105 -1.631 -16.022 1.00 97.88 172 PHE A N 1
ATOM 1310 C CA . PHE A 1 172 ? -8.985 -1.376 -14.585 1.00 97.88 172 PHE A CA 1
ATOM 1311 C C . PHE A 1 172 ? -8.197 -0.101 -14.252 1.00 97.88 172 PHE A C 1
ATOM 1313 O O . PHE A 1 172 ? -8.030 0.219 -13.077 1.00 97.88 172 PHE A O 1
ATOM 1320 N N . CYS A 1 173 ? -7.732 0.642 -15.257 1.00 96.88 173 CYS A N 1
ATOM 1321 C CA . CYS A 1 173 ? -6.948 1.863 -15.084 1.00 96.88 173 CYS A CA 1
ATOM 1322 C C . CYS A 1 173 ? -7.844 3.104 -15.085 1.00 96.88 173 CYS A C 1
ATOM 1324 O O . CYS A 1 173 ? -8.811 3.187 -15.848 1.00 96.88 173 CYS A O 1
ATOM 1326 N N . LEU A 1 174 ? -7.509 4.086 -14.247 1.00 94.44 174 LEU A N 1
ATOM 1327 C CA . LEU A 1 174 ? -8.072 5.431 -14.349 1.00 94.44 174 LEU A CA 1
ATOM 1328 C C . LEU A 1 174 ? -7.350 6.176 -15.500 1.00 94.44 174 LEU A C 1
ATOM 1330 O O . LEU A 1 174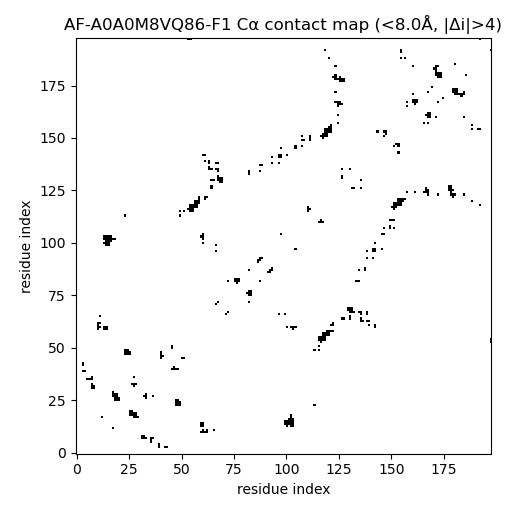 ? -6.121 6.257 -15.437 1.00 94.44 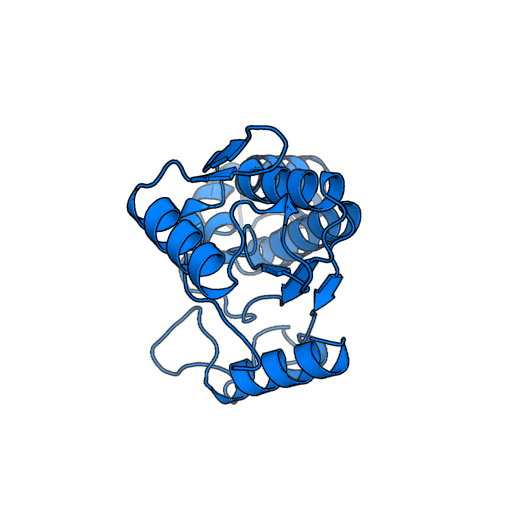174 LEU A O 1
ATOM 1334 N N . PRO A 1 175 ? -8.053 6.670 -16.547 1.00 89.00 175 PRO A N 1
ATOM 1335 C CA . PRO A 1 175 ? -7.425 7.108 -17.804 1.00 89.00 175 PRO A CA 1
ATOM 1336 C C . PRO A 1 175 ? -6.339 8.187 -17.683 1.00 89.00 175 PRO A C 1
ATOM 1338 O O . PRO A 1 175 ? -5.290 8.040 -18.302 1.00 89.00 175 PRO A O 1
ATOM 1341 N N . ASP A 1 176 ? -6.554 9.213 -16.856 1.00 90.19 176 ASP A N 1
ATOM 1342 C CA . ASP A 1 176 ? -5.654 10.381 -16.742 1.00 90.19 176 ASP A CA 1
ATOM 1343 C C . ASP A 1 176 ? -4.769 10.362 -15.489 1.00 90.19 176 ASP A C 1
ATOM 1345 O O . ASP A 1 176 ? -4.048 11.307 -15.177 1.00 90.19 176 ASP A O 1
ATOM 1349 N N . ASP A 1 177 ? -4.828 9.266 -14.750 1.00 91.81 177 ASP A N 1
ATOM 1350 C CA . ASP A 1 177 ? -3.986 9.020 -13.593 1.00 91.81 177 ASP A CA 1
ATOM 1351 C C . ASP A 1 177 ? -2.916 8.009 -13.996 1.00 91.81 177 ASP A C 1
ATOM 1353 O O . ASP A 1 177 ? -3.167 7.226 -14.901 1.00 91.81 177 ASP A O 1
ATOM 1357 N N . THR A 1 178 ? -1.740 7.980 -13.375 1.00 92.06 178 THR A N 1
ATOM 1358 C CA . THR A 1 178 ? -0.676 7.009 -13.714 1.00 92.06 178 THR A CA 1
ATOM 1359 C C . THR A 1 178 ? -0.432 5.961 -12.632 1.00 92.06 178 THR A C 1
ATOM 1361 O O . THR A 1 178 ? 0.361 5.048 -12.848 1.00 92.06 178 THR A O 1
ATOM 1364 N N . ILE A 1 179 ? -1.129 6.054 -11.497 1.00 93.25 179 ILE A N 1
ATOM 1365 C CA . ILE A 1 179 ? -0.920 5.215 -10.312 1.00 93.25 179 ILE A CA 1
ATOM 1366 C C . ILE A 1 179 ? -2.217 4.577 -9.791 1.00 93.25 179 ILE A C 1
ATOM 1368 O O . ILE A 1 179 ? -2.162 3.500 -9.208 1.00 93.25 179 ILE A O 1
ATOM 1372 N N . HIS A 1 180 ? -3.390 5.173 -10.024 1.00 93.88 180 HIS A N 1
ATOM 1373 C CA . HIS A 1 180 ? -4.659 4.698 -9.462 1.00 93.88 180 HIS A CA 1
ATOM 1374 C C . HIS A 1 180 ? -5.441 3.767 -10.398 1.00 93.88 180 HIS A C 1
ATOM 1376 O O . HIS A 1 180 ? -5.449 3.916 -11.621 1.00 93.88 180 HIS A O 1
ATOM 1382 N N . GLY A 1 181 ? -6.151 2.806 -9.810 1.00 95.19 181 GLY A N 1
ATOM 1383 C CA . GLY A 1 181 ? -7.147 2.005 -10.512 1.00 95.19 181 GLY A CA 1
ATOM 1384 C C . GLY A 1 181 ? -8.450 2.784 -10.683 1.00 95.19 181 GLY A C 1
ATOM 1385 O O . GLY A 1 181 ? -8.697 3.772 -9.993 1.00 95.19 181 GLY A O 1
ATOM 1386 N N . ASN A 1 182 ? -9.302 2.340 -11.599 1.00 96.75 182 ASN A N 1
ATOM 1387 C CA . ASN A 1 182 ? -10.641 2.902 -11.759 1.00 96.75 182 ASN A CA 1
ATOM 1388 C C . ASN A 1 182 ? -11.665 2.232 -10.823 1.00 96.75 182 ASN A C 1
ATOM 1390 O O . ASN A 1 182 ? -11.352 1.351 -10.020 1.00 96.75 182 ASN A O 1
ATOM 1394 N N . LEU A 1 183 ? -12.934 2.614 -10.976 1.00 96.12 183 LEU A N 1
ATOM 1395 C CA . LEU A 1 183 ? -14.045 2.043 -10.217 1.00 96.12 183 LEU A CA 1
ATOM 1396 C C . LEU A 1 183 ? -14.183 0.518 -10.378 1.00 96.12 183 LEU A C 1
ATOM 1398 O O . LEU A 1 183 ? -14.556 -0.157 -9.422 1.00 96.12 183 LEU A O 1
ATOM 1402 N N . ALA A 1 184 ? -13.894 -0.045 -11.556 1.00 97.19 184 ALA A N 1
ATOM 1403 C CA . ALA A 1 184 ? -13.964 -1.490 -11.765 1.00 97.19 184 ALA A CA 1
ATOM 1404 C C . ALA A 1 184 ? -12.903 -2.224 -10.935 1.00 97.19 184 ALA A C 1
ATOM 1406 O O . ALA A 1 184 ? -13.210 -3.250 -10.333 1.00 97.19 184 ALA A O 1
ATOM 1407 N N . PHE A 1 185 ? -11.692 -1.667 -10.832 1.00 97.38 185 PHE A N 1
ATOM 1408 C CA . PHE A 1 185 ? -10.669 -2.187 -9.927 1.00 97.38 185 PHE A CA 1
ATOM 1409 C C . PHE A 1 185 ? -11.116 -2.109 -8.463 1.00 97.38 185 PHE A C 1
ATOM 1411 O O . PHE A 1 185 ? -11.075 -3.113 -7.759 1.00 97.38 185 PHE A O 1
ATOM 1418 N N . GLY A 1 186 ? -11.619 -0.949 -8.025 1.00 95.19 186 GLY A N 1
ATOM 1419 C CA . GLY A 1 186 ? -12.111 -0.769 -6.655 1.00 95.19 186 GLY A CA 1
ATOM 1420 C C . GLY A 1 186 ? -13.226 -1.753 -6.288 1.00 95.19 186 GLY A C 1
ATOM 1421 O O . GLY A 1 186 ? -13.207 -2.336 -5.209 1.00 95.19 186 GLY A O 1
ATOM 1422 N N . ARG A 1 187 ? -14.157 -2.021 -7.213 1.00 95.62 187 ARG A N 1
ATOM 1423 C CA . ARG A 1 187 ? -15.213 -3.031 -7.029 1.00 95.62 187 ARG A CA 1
ATOM 1424 C C . ARG A 1 187 ? -14.659 -4.444 -6.857 1.00 95.62 187 ARG A C 1
ATOM 1426 O O . ARG A 1 187 ? -15.194 -5.191 -6.047 1.00 95.62 187 ARG A O 1
ATOM 1433 N N . LEU A 1 188 ? -13.603 -4.805 -7.589 1.00 96.62 188 LEU A N 1
ATOM 1434 C CA . LEU A 1 188 ? -12.946 -6.105 -7.425 1.00 96.62 188 LEU A CA 1
ATOM 1435 C C . LEU A 1 188 ? -12.264 -6.228 -6.063 1.00 96.62 188 LEU A C 1
ATOM 1437 O O . LEU A 1 188 ? -12.397 -7.270 -5.430 1.00 96.62 188 LEU A O 1
ATOM 1441 N N . VAL A 1 189 ? -11.582 -5.173 -5.607 1.00 95.75 189 VAL A N 1
ATOM 1442 C CA . VAL A 1 189 ? -10.965 -5.137 -4.272 1.00 95.75 189 VAL A CA 1
ATOM 1443 C C . VAL A 1 189 ? -12.027 -5.316 -3.191 1.00 95.75 189 VAL A C 1
ATOM 1445 O O . VAL A 1 189 ? -11.881 -6.189 -2.348 1.00 95.75 189 VAL A O 1
ATOM 1448 N N . VAL A 1 190 ? -13.124 -4.554 -3.241 1.00 94.25 190 VAL A N 1
ATOM 1449 C CA . VAL A 1 190 ? -14.207 -4.667 -2.248 1.00 94.25 190 VAL A CA 1
ATOM 1450 C C . VAL A 1 190 ? -14.849 -6.055 -2.261 1.00 94.25 190 VAL A C 1
ATOM 1452 O O . VAL A 1 190 ? -15.075 -6.613 -1.195 1.00 94.25 190 VAL A O 1
ATOM 1455 N N . ALA A 1 191 ? -15.115 -6.632 -3.436 1.00 94.81 191 ALA A N 1
ATOM 1456 C CA . ALA A 1 191 ? -15.676 -7.980 -3.527 1.00 94.81 191 ALA A CA 1
ATOM 1457 C C . ALA A 1 191 ? -14.750 -9.029 -2.887 1.00 94.81 191 ALA A C 1
ATOM 1459 O O . ALA A 1 191 ? -15.194 -9.825 -2.072 1.00 94.81 191 ALA A O 1
ATOM 1460 N N . GLU A 1 192 ? -13.454 -8.973 -3.194 1.00 95.62 192 GLU A N 1
ATOM 1461 C CA . GLU A 1 192 ? -12.460 -9.891 -2.630 1.00 95.62 192 GLU A CA 1
ATOM 1462 C C . GLU A 1 192 ? -12.298 -9.722 -1.111 1.00 95.62 192 GLU A C 1
ATOM 1464 O O . GLU A 1 192 ? -12.104 -10.694 -0.387 1.00 95.62 192 GLU A O 1
ATOM 1469 N N . LEU A 1 193 ? -12.389 -8.486 -0.618 1.00 94.19 193 LEU A N 1
ATOM 1470 C CA . LEU A 1 193 ? -12.376 -8.181 0.809 1.00 94.19 193 LEU A CA 1
ATOM 1471 C C . LEU A 1 193 ? -13.609 -8.766 1.522 1.00 94.19 193 LEU A C 1
ATOM 1473 O O . LEU A 1 193 ? -13.454 -9.409 2.559 1.00 94.19 193 LEU A O 1
ATOM 1477 N N . LEU A 1 194 ? -14.806 -8.606 0.947 1.00 93.25 194 LEU A N 1
ATOM 1478 C CA . LEU A 1 194 ? -16.054 -9.187 1.466 1.00 93.25 194 LEU A CA 1
ATOM 1479 C C . LEU A 1 194 ? -16.010 -10.722 1.493 1.00 93.25 194 LEU A C 1
ATOM 1481 O O . LEU A 1 194 ? -16.379 -11.330 2.495 1.00 93.25 194 LEU A O 1
ATOM 1485 N N . ASP A 1 195 ? -15.491 -11.359 0.439 1.00 93.31 195 ASP A N 1
ATOM 1486 C CA . ASP A 1 195 ? -15.338 -12.823 0.371 1.00 93.31 195 ASP A CA 1
ATOM 1487 C C . ASP A 1 195 ? -14.392 -13.367 1.461 1.00 93.31 195 ASP A C 1
ATOM 1489 O O . ASP A 1 195 ? -14.465 -14.536 1.845 1.00 93.31 195 ASP A O 1
ATOM 1493 N N . ARG A 1 196 ? -13.523 -12.506 2.003 1.00 92.12 196 ARG A N 1
ATOM 1494 C CA . ARG A 1 196 ? -12.601 -12.805 3.109 1.00 92.12 196 ARG A CA 1
ATOM 1495 C C . ARG A 1 196 ? -13.175 -12.452 4.482 1.00 92.12 196 ARG A C 1
ATOM 1497 O O . ARG A 1 196 ? -12.447 -12.526 5.475 1.00 92.12 196 ARG A O 1
ATOM 1504 N N . GLY A 1 197 ? -14.458 -12.109 4.567 1.00 87.19 197 GLY A N 1
ATOM 1505 C CA . GLY A 1 197 ? -15.163 -11.864 5.825 1.00 87.19 197 GLY A CA 1
ATOM 1506 C C . GLY A 1 197 ? -14.911 -10.482 6.423 1.00 87.19 197 GLY A C 1
ATOM 1507 O O . GLY A 1 197 ? -14.780 -10.376 7.643 1.00 87.19 197 GLY A O 1
ATOM 1508 N N . LEU A 1 198 ? -14.792 -9.460 5.571 1.00 83.06 198 LEU A N 1
ATOM 1509 C CA . LEU A 1 198 ? -15.063 -8.074 5.965 1.00 83.06 198 LEU A CA 1
ATOM 1510 C C . LEU A 1 198 ? -16.566 -7.787 6.003 1.00 83.06 198 LEU A C 1
ATOM 1512 O O . LEU A 1 198 ? -17.303 -8.383 5.186 1.00 83.06 198 LEU A O 1
#

pLDDT: mean 94.99, std 4.95, range [48.97, 98.62]

Foldseek 3Di:
DVDDADDLDDLQCQQDAQWDDPLFAIAGPDPSSNVRVCVRCVVVVHDHLLPDPDAAEDAHLLPLLVVQQLVVCQVQADPVSDRDPCCLPDPVLLVSLCNRNVRVLVVLLSCLSSVHAYEYERFAQFRDPRGDSSSSVSSNVSSVVSSVVSVYHYDYCQVPADDPVSHGDPVQCDVPDRGHTDPVVVVVVVVSVVVVPD